Protein AF-A0A3P7J1H9-F1 (afdb_monomer_lite)

Radius of gyration: 46.72 Å; chains: 1; bounding box: 94×63×100 Å

Organism: Strongylus vulgaris (NCBI:txid40348)

Sequence (202 aa):
MSAADNRQIKLEKAIRDDALSKPVPETSKGFALMAKMGFKPGMSLGKKKDVEDLGSGIKEPIKMEVKVSRSGLGHDSEQEYRAKQRLKQEMESMKRRAEQAVELIDDYRKRKRGMSNTKDLIRDIIASRKVCVEMNIEHPKQSWFWKSYKKPTSTDVLEGHQRAGSPEDEDPRYFYANGNEAPEEERFDELSDEELLERYGI

Secondary structure (DSSP, 8-state):
--HHHHHHHHHHHHHHHHHHHSPPPTTSHHHHHHHHTT--TTPPSS--SSTT---SS-SSPPP-----S-SPTTHHHHHHHHHHHHHHHHHHHHHHHHHHHHHHHHHHHHHHHHHHHHHHHHHHHHHHHHHHHHTT-SS-SSGGGS-EEEPPPTTTT-TT-------------EEETTS-EE-----TTTS-HHHHHHHH--

Structure (mmCIF, N/CA/C/O backbone):
data_AF-A0A3P7J1H9-F1
#
_entry.id   AF-A0A3P7J1H9-F1
#
loop_
_atom_site.group_PDB
_atom_site.id
_atom_site.type_symbol
_atom_site.label_atom_id
_atom_site.label_alt_id
_atom_site.label_comp_id
_atom_site.label_asym_id
_atom_site.label_entity_id
_atom_site.label_seq_id
_atom_site.pdbx_PDB_ins_code
_atom_site.Cartn_x
_atom_site.Cartn_y
_atom_site.Cartn_z
_atom_site.occupancy
_atom_site.B_iso_or_equiv
_atom_site.auth_seq_id
_atom_site.auth_comp_id
_atom_site.auth_asym_id
_atom_site.auth_atom_id
_atom_site.pdbx_PDB_model_num
ATOM 1 N N . MET A 1 1 ? -22.896 -23.985 23.723 1.00 52.81 1 MET A N 1
ATOM 2 C CA . MET A 1 1 ? -24.100 -23.123 23.726 1.00 52.81 1 MET A CA 1
ATOM 3 C C . MET A 1 1 ? -24.834 -23.355 22.425 1.00 52.81 1 MET A C 1
ATOM 5 O O . MET A 1 1 ? -24.198 -23.286 21.378 1.00 52.81 1 MET A O 1
ATOM 9 N N . SER A 1 2 ? -26.111 -23.727 22.498 1.00 62.12 2 SER A N 1
ATOM 10 C CA . SER A 1 2 ? -26.927 -24.047 21.325 1.00 62.12 2 SER A CA 1
ATOM 11 C C . SER A 1 2 ? -27.157 -22.788 20.480 1.00 62.12 2 SER A C 1
ATOM 13 O O . SER A 1 2 ? -27.226 -21.677 21.007 1.00 62.12 2 SER A O 1
ATOM 15 N N . ALA A 1 3 ? -27.292 -22.931 19.158 1.00 68.25 3 ALA A N 1
ATOM 16 C CA . ALA A 1 3 ? -27.616 -21.809 18.270 1.00 68.25 3 ALA A CA 1
ATOM 17 C C . ALA A 1 3 ? -28.954 -21.130 18.638 1.00 68.25 3 ALA A C 1
ATOM 19 O O . ALA A 1 3 ? -29.142 -19.950 18.339 1.00 68.25 3 ALA A O 1
ATOM 20 N N . ALA A 1 4 ? -29.859 -21.853 19.309 1.00 71.19 4 ALA A N 1
ATOM 21 C CA . ALA A 1 4 ? -31.118 -21.326 19.831 1.00 71.19 4 ALA A CA 1
ATOM 22 C C . ALA A 1 4 ? -30.908 -20.362 21.017 1.00 71.19 4 ALA A C 1
ATOM 24 O O . ALA A 1 4 ? -31.474 -19.269 21.010 1.00 71.19 4 ALA A O 1
ATOM 25 N N . ASP A 1 5 ? -30.025 -20.705 21.961 1.00 74.38 5 ASP A N 1
ATOM 26 C CA . ASP A 1 5 ? -29.723 -19.879 23.143 1.00 74.38 5 ASP A CA 1
ATOM 27 C C . ASP A 1 5 ? -29.153 -18.514 22.726 1.00 74.38 5 ASP A C 1
ATOM 29 O O . ASP A 1 5 ? -29.568 -17.464 23.210 1.00 74.38 5 ASP A O 1
ATOM 33 N N . ASN A 1 6 ? -28.257 -18.508 21.731 1.00 79.25 6 ASN A N 1
ATOM 34 C CA . ASN A 1 6 ? -27.670 -17.278 21.190 1.00 79.25 6 ASN A CA 1
ATOM 35 C C . ASN A 1 6 ? -28.693 -16.374 20.482 1.00 79.25 6 ASN A C 1
ATOM 37 O O . ASN A 1 6 ? -28.502 -15.159 20.431 1.00 79.25 6 ASN A O 1
ATOM 41 N N . ARG A 1 7 ? -29.767 -16.936 19.913 1.00 82.56 7 ARG A N 1
ATOM 42 C CA . ARG A 1 7 ? -30.847 -16.142 19.303 1.00 82.56 7 ARG A CA 1
ATOM 43 C C . ARG A 1 7 ? -31.704 -15.476 20.372 1.00 82.56 7 ARG A C 1
ATOM 45 O O . ARG A 1 7 ? -31.983 -14.289 20.247 1.00 82.56 7 ARG A O 1
ATOM 52 N N . GLN A 1 8 ? -32.063 -16.205 21.429 1.00 84.38 8 GLN A N 1
ATOM 53 C CA . GLN A 1 8 ? -32.836 -15.653 22.545 1.00 84.38 8 GLN A CA 1
ATOM 54 C C . GLN A 1 8 ? -32.083 -14.518 23.247 1.00 84.38 8 GLN A C 1
ATOM 56 O O . GLN A 1 8 ? -32.646 -13.445 23.431 1.00 84.38 8 GLN A O 1
ATOM 61 N N . ILE A 1 9 ? -30.785 -14.698 23.510 1.00 84.88 9 ILE A N 1
ATOM 62 C CA . ILE A 1 9 ? -29.916 -13.663 24.095 1.00 84.88 9 ILE A CA 1
ATOM 63 C C . ILE A 1 9 ? -29.905 -12.382 23.246 1.00 84.88 9 ILE A C 1
ATOM 65 O O . ILE A 1 9 ? -29.983 -11.272 23.773 1.00 84.88 9 ILE A O 1
ATOM 69 N N . LYS A 1 10 ? -29.810 -12.518 21.916 1.00 85.88 10 LYS A N 1
ATOM 70 C CA . LYS A 1 10 ? -29.826 -11.366 21.000 1.00 85.88 10 LYS A CA 1
ATOM 71 C C . LYS A 1 10 ? -31.170 -10.640 21.016 1.00 85.88 10 LYS A C 1
ATOM 73 O O . LYS A 1 10 ? -31.183 -9.413 21.024 1.00 85.88 10 LYS A O 1
ATOM 78 N N . LEU A 1 11 ? -32.274 -11.387 21.032 1.00 89.38 11 LEU A N 1
ATOM 79 C CA . LEU A 1 11 ? -33.622 -10.822 21.099 1.00 89.38 11 LEU A CA 1
ATOM 80 C C . LEU A 1 11 ? -33.857 -10.094 22.425 1.00 89.38 11 LEU A C 1
ATOM 82 O O . LEU A 1 11 ? -34.317 -8.959 22.422 1.00 89.38 11 LEU A O 1
ATOM 86 N N . GLU A 1 12 ? -33.478 -10.702 23.548 1.00 87.69 12 GLU A N 1
ATOM 87 C CA . GLU A 1 12 ? -33.592 -10.088 24.871 1.00 87.69 12 GLU A CA 1
ATOM 88 C C . GLU A 1 12 ? -32.764 -8.800 24.970 1.00 87.69 12 GLU A C 1
ATOM 90 O O . GLU A 1 12 ? -33.245 -7.789 25.483 1.00 87.69 12 GLU A O 1
ATOM 95 N N . LYS A 1 13 ? -31.533 -8.805 24.437 1.00 87.44 13 LYS A N 1
ATOM 96 C CA . LYS A 1 13 ? -30.696 -7.603 24.371 1.00 87.44 13 LYS A CA 1
ATOM 97 C C . LYS A 1 13 ? -31.370 -6.494 23.561 1.00 87.44 13 LYS A C 1
ATOM 99 O O . LYS A 1 13 ? -31.462 -5.378 24.053 1.00 87.44 13 LYS A O 1
ATOM 104 N N . ALA A 1 14 ? -31.893 -6.808 22.377 1.00 88.88 14 ALA A N 1
ATOM 105 C CA . ALA A 1 14 ? -32.577 -5.828 21.535 1.00 88.88 14 ALA A CA 1
ATOM 106 C C . ALA A 1 14 ? -33.832 -5.243 22.208 1.00 88.88 14 ALA A C 1
ATOM 108 O O . ALA A 1 14 ? -34.041 -4.035 22.160 1.00 88.88 14 ALA A O 1
ATOM 109 N N . ILE A 1 15 ? -34.636 -6.079 22.878 1.00 90.31 15 ILE A N 1
ATOM 110 C CA . ILE A 1 15 ? -35.822 -5.632 23.629 1.00 90.31 15 ILE A CA 1
ATOM 111 C C . ILE A 1 15 ? -35.415 -4.715 24.788 1.00 90.31 15 ILE A C 1
ATOM 113 O O . ILE A 1 15 ? -36.042 -3.679 25.003 1.00 90.31 15 ILE A O 1
ATOM 117 N N . ARG A 1 16 ? -34.357 -5.075 25.526 1.00 86.00 16 ARG A N 1
ATOM 118 C CA . ARG A 1 16 ? -33.820 -4.248 26.613 1.00 86.00 16 ARG A CA 1
ATOM 119 C C . ARG A 1 16 ? -33.340 -2.896 26.091 1.00 86.00 16 ARG A C 1
ATOM 121 O O . ARG A 1 16 ? -33.695 -1.879 26.677 1.00 86.00 16 ARG A O 1
ATOM 128 N N . ASP A 1 17 ? -32.556 -2.888 25.018 1.00 86.38 17 ASP A N 1
ATOM 129 C CA . ASP A 1 17 ? -31.974 -1.668 24.455 1.00 86.38 17 ASP A CA 1
ATOM 130 C C . ASP A 1 17 ? -33.071 -0.733 23.905 1.00 86.38 17 ASP A C 1
ATOM 132 O O . ASP A 1 17 ? -33.041 0.470 24.165 1.00 86.38 17 ASP A O 1
ATOM 136 N N . ASP A 1 18 ? -34.093 -1.280 23.234 1.00 88.62 18 ASP A N 1
ATOM 137 C CA . ASP A 1 18 ? -35.263 -0.517 22.773 1.00 88.62 18 ASP A CA 1
ATOM 138 C C . ASP A 1 18 ? -36.054 0.079 23.949 1.00 88.62 18 ASP A C 1
ATOM 140 O O . ASP A 1 18 ? -36.371 1.271 23.947 1.00 88.62 18 ASP A O 1
ATOM 144 N N . ALA A 1 19 ? -36.314 -0.709 24.996 1.00 85.31 19 ALA A N 1
ATOM 145 C CA . ALA A 1 19 ? -37.018 -0.236 26.185 1.00 85.31 19 ALA A CA 1
ATOM 146 C C . ALA A 1 19 ? -36.231 0.836 26.959 1.00 85.31 19 ALA A C 1
ATOM 148 O O . ALA A 1 19 ? -36.830 1.789 27.451 1.00 85.31 19 ALA A O 1
ATOM 149 N N . LEU A 1 20 ? -34.903 0.708 27.051 1.00 82.62 20 LEU A N 1
ATOM 150 C CA . LEU A 1 20 ? -34.044 1.662 27.759 1.00 82.62 20 LEU A CA 1
ATOM 151 C C . LEU A 1 20 ? -33.869 2.981 26.989 1.00 82.62 20 LEU A C 1
ATOM 153 O O . LEU A 1 20 ? -33.618 4.017 27.598 1.00 82.62 20 LEU A O 1
ATOM 157 N N . SER A 1 21 ? -34.008 2.950 25.660 1.00 84.12 21 SER A N 1
ATOM 158 C CA . SER A 1 21 ? -33.925 4.143 24.808 1.00 84.12 21 SER A CA 1
ATOM 159 C C . SER A 1 21 ? -35.149 5.059 24.915 1.00 84.12 21 SER A C 1
ATOM 161 O O . SER A 1 21 ? -35.056 6.257 24.644 1.00 84.12 21 SER A O 1
ATOM 163 N N . LYS A 1 22 ? -36.303 4.509 25.310 1.00 86.31 22 LYS A N 1
ATOM 164 C CA . LYS A 1 22 ? -37.570 5.240 25.376 1.00 86.31 22 LYS A CA 1
ATOM 165 C C . LYS A 1 22 ? -37.728 5.895 26.753 1.00 86.31 22 LYS A C 1
ATOM 167 O O . LYS A 1 22 ? -37.583 5.215 27.769 1.00 86.31 22 LYS A O 1
ATOM 172 N N . PRO A 1 23 ? -38.062 7.197 26.823 1.00 82.44 23 PRO A N 1
ATOM 173 C CA . PRO A 1 23 ? -38.350 7.840 28.098 1.00 82.44 23 PRO A CA 1
ATOM 174 C C . PRO A 1 23 ? -39.598 7.222 28.745 1.00 82.44 23 PRO A C 1
ATOM 176 O O . PRO A 1 23 ? -40.511 6.755 28.060 1.00 82.44 23 PRO A O 1
ATOM 179 N N . VAL A 1 24 ? -39.651 7.237 30.080 1.00 84.31 24 VAL A N 1
ATOM 180 C CA . VAL A 1 24 ? -40.815 6.743 30.830 1.00 84.31 24 VAL A CA 1
ATOM 181 C C . VAL A 1 24 ? -42.044 7.587 30.464 1.00 84.31 24 VAL A C 1
ATOM 183 O O . VAL A 1 24 ? -41.971 8.813 30.561 1.00 84.31 24 VAL A O 1
ATOM 186 N N . PRO A 1 25 ? -43.174 6.974 30.069 1.00 86.81 25 PRO A N 1
ATOM 187 C CA . PRO A 1 25 ? -44.357 7.723 29.667 1.00 86.81 25 PRO A CA 1
ATOM 188 C C . PRO A 1 25 ? -44.993 8.445 30.860 1.00 86.81 25 PRO A C 1
ATOM 190 O O . PRO A 1 25 ? -44.991 7.933 31.982 1.00 86.81 25 PRO A O 1
ATOM 193 N N . GLU A 1 26 ? -45.620 9.596 30.609 1.00 84.38 26 GLU A N 1
ATOM 194 C CA . GLU A 1 26 ? -46.287 10.393 31.652 1.00 84.38 26 GLU A CA 1
ATOM 195 C C . GLU A 1 26 ? -47.478 9.667 32.300 1.00 84.38 26 GLU A C 1
ATOM 197 O O . GLU A 1 26 ? -47.849 9.942 33.440 1.00 84.38 26 GLU A O 1
ATOM 202 N N . THR A 1 27 ? -48.037 8.679 31.596 1.00 89.06 27 THR A N 1
ATOM 203 C CA . THR A 1 27 ? -49.096 7.782 32.083 1.00 89.06 27 THR A CA 1
ATOM 204 C C . THR A 1 27 ? -48.610 6.791 33.143 1.00 89.06 27 THR A C 1
ATOM 206 O O . THR A 1 27 ? -49.420 6.153 33.819 1.00 89.06 27 THR A O 1
ATOM 209 N N . SER A 1 28 ? -47.292 6.643 33.315 1.00 90.69 28 SER A N 1
ATOM 210 C CA . SER A 1 28 ? -46.717 5.786 34.345 1.00 90.69 28 SER A CA 1
ATOM 211 C C . SER A 1 28 ? -47.011 6.343 35.737 1.00 90.69 28 SER A C 1
ATOM 213 O O . SER A 1 28 ? -46.734 7.505 36.041 1.00 90.69 28 SER A O 1
ATOM 215 N N . LYS A 1 29 ? -47.489 5.478 36.640 1.00 93.06 29 LYS A N 1
ATOM 216 C CA . LYS A 1 29 ? -47.741 5.829 38.050 1.00 93.06 29 LYS A CA 1
ATOM 217 C C . LYS A 1 29 ? -46.506 6.439 38.726 1.00 93.06 29 LYS A C 1
ATOM 219 O O . LYS A 1 29 ? -46.644 7.339 39.551 1.00 93.06 29 LYS A O 1
ATOM 224 N N . GLY A 1 30 ? -45.310 5.967 38.361 1.00 90.62 30 GLY A N 1
ATOM 225 C CA . GLY A 1 30 ? -44.046 6.483 38.890 1.00 90.62 30 GLY A CA 1
ATOM 226 C C . GLY A 1 30 ? -43.782 7.926 38.465 1.00 90.62 30 GLY A C 1
ATOM 227 O O . GLY A 1 30 ? -43.434 8.754 39.303 1.00 90.62 30 GLY A O 1
ATOM 228 N N . PHE A 1 31 ? -44.024 8.254 37.193 1.00 91.12 31 PHE A N 1
ATOM 229 C CA . PHE A 1 31 ? -43.893 9.624 36.700 1.00 91.12 31 PHE A CA 1
ATOM 230 C C . PHE A 1 31 ? -44.909 10.558 37.366 1.00 91.12 31 PHE A C 1
ATOM 232 O O . PHE A 1 31 ? -44.533 11.621 37.851 1.00 91.12 31 PHE A O 1
ATOM 239 N N . ALA A 1 32 ? -46.169 10.128 37.490 1.00 92.56 32 ALA A N 1
ATOM 240 C CA . ALA A 1 32 ? -47.208 10.904 38.166 1.00 92.56 32 ALA A CA 1
ATOM 241 C C . ALA A 1 32 ? -46.868 11.204 39.640 1.00 92.56 32 ALA A C 1
ATOM 243 O O . ALA A 1 32 ? -47.135 12.301 40.131 1.00 92.56 32 ALA A O 1
ATOM 244 N N . LEU A 1 33 ? -46.257 10.250 40.352 1.00 93.69 33 LEU A N 1
ATOM 245 C CA . LEU A 1 33 ? -45.792 10.466 41.723 1.00 93.69 33 LEU A CA 1
ATOM 246 C C . LEU A 1 33 ? -44.622 11.459 41.777 1.00 93.69 33 LEU A C 1
ATOM 248 O O . LEU A 1 33 ? -44.644 12.371 42.599 1.00 93.69 33 LEU A O 1
ATOM 252 N N . MET A 1 34 ? -43.635 11.322 40.886 1.00 90.31 34 MET A N 1
ATOM 253 C CA . MET A 1 34 ? -42.515 12.267 40.794 1.00 90.31 34 MET A CA 1
ATOM 254 C C . MET A 1 34 ? -43.005 13.685 40.477 1.00 90.31 34 MET A C 1
ATOM 256 O O . MET A 1 34 ? -42.575 14.639 41.124 1.00 90.31 34 MET A O 1
ATOM 260 N N . ALA A 1 35 ? -43.948 13.827 39.543 1.00 91.12 35 ALA A N 1
ATOM 261 C CA . ALA A 1 35 ? -44.545 15.111 39.188 1.00 91.12 35 ALA A CA 1
ATOM 262 C C . ALA A 1 35 ? -45.245 15.776 40.385 1.00 91.12 35 ALA A C 1
ATOM 264 O O . ALA A 1 35 ? -45.070 16.972 40.614 1.00 91.12 35 ALA A O 1
ATOM 265 N N . LYS A 1 36 ? -45.959 14.999 41.215 1.00 94.06 36 LYS A N 1
ATOM 266 C CA . LYS A 1 36 ? -46.556 15.494 42.472 1.00 94.06 36 LYS A CA 1
ATOM 267 C C . LYS A 1 36 ? -45.520 15.975 43.489 1.00 94.06 36 LYS A C 1
ATOM 269 O O . LYS A 1 36 ? -45.815 16.880 44.259 1.00 94.06 36 LYS A O 1
ATOM 274 N N . MET A 1 37 ? -44.317 15.406 43.471 1.00 90.56 37 MET A N 1
ATOM 275 C CA . MET A 1 37 ? -43.189 15.849 44.299 1.00 90.56 37 MET A CA 1
ATOM 276 C C . MET A 1 37 ? -42.427 17.042 43.691 1.00 90.56 37 MET A C 1
ATOM 278 O O . MET A 1 37 ? -41.403 17.455 44.229 1.00 90.56 37 MET A O 1
ATOM 282 N N . GLY A 1 38 ? -42.910 17.610 42.578 1.00 87.94 38 GLY A N 1
ATOM 283 C CA . GLY A 1 38 ? -42.325 18.784 41.926 1.00 87.94 38 GLY A CA 1
ATOM 284 C C . GLY A 1 38 ? -41.334 18.469 40.804 1.00 87.94 38 GLY A C 1
ATOM 285 O O . GLY A 1 38 ? -40.670 19.383 40.312 1.00 87.94 38 GLY A O 1
ATOM 286 N N . PHE A 1 39 ? -41.220 17.209 40.372 1.00 86.94 39 PHE A N 1
ATOM 287 C CA . PHE A 1 39 ? -40.392 16.840 39.225 1.00 86.94 39 PHE A CA 1
ATOM 288 C C . PHE A 1 39 ? -41.003 17.331 37.905 1.00 86.94 39 PHE A C 1
ATOM 290 O O . PHE A 1 39 ? -42.178 17.094 37.632 1.00 86.94 39 PHE A O 1
ATOM 297 N N . LYS A 1 40 ? -40.194 17.977 37.061 1.00 87.00 40 LYS A N 1
ATOM 298 C CA . LYS A 1 40 ? -40.565 18.377 35.695 1.00 87.00 40 LYS A CA 1
ATOM 299 C C . LYS A 1 40 ? -39.667 17.652 34.685 1.00 87.00 40 LYS A C 1
ATOM 301 O O . LYS A 1 40 ? -38.482 17.477 34.984 1.00 87.00 40 LYS A O 1
ATOM 306 N N . PRO A 1 41 ? -40.174 17.263 33.499 1.00 84.50 41 PRO A N 1
ATOM 307 C CA . PRO A 1 41 ? -39.343 16.684 32.444 1.00 84.50 41 PRO A CA 1
ATOM 308 C C . PRO A 1 41 ? -38.108 17.553 32.166 1.00 84.50 41 PRO A C 1
ATOM 310 O O . PRO A 1 41 ? -38.226 18.764 31.993 1.00 84.50 41 PRO A O 1
ATOM 313 N N . GLY A 1 42 ? -36.917 16.947 32.162 1.00 81.00 42 GLY A N 1
ATOM 314 C CA . GLY A 1 42 ? -35.641 17.645 31.940 1.00 81.00 42 GLY A CA 1
ATOM 315 C C . GLY A 1 42 ? -34.962 18.215 33.196 1.00 81.00 42 GLY A C 1
ATOM 316 O O . GLY A 1 42 ? -33.825 18.694 33.110 1.00 81.00 42 GLY A O 1
ATOM 317 N N . MET A 1 43 ? -35.610 18.132 34.363 1.00 83.00 43 MET A N 1
ATOM 318 C CA . MET A 1 43 ? -35.012 18.498 35.649 1.00 83.00 43 MET A CA 1
ATOM 319 C C . MET A 1 43 ? -34.143 17.355 36.192 1.00 83.00 43 MET A C 1
ATOM 321 O O . MET A 1 43 ? -34.525 16.191 36.117 1.00 83.00 43 MET A O 1
ATOM 325 N N . SER A 1 44 ? -32.979 17.666 36.765 1.00 84.88 44 SER A N 1
ATOM 326 C CA . SER A 1 44 ? -32.190 16.678 37.512 1.00 84.88 44 SER A CA 1
ATOM 327 C C . SER A 1 44 ? -32.719 16.525 38.939 1.00 84.88 44 SER A C 1
ATOM 329 O O . SER A 1 44 ? -33.185 17.495 39.539 1.00 84.88 44 SER A O 1
ATOM 331 N N . LEU A 1 45 ? -32.585 15.332 39.515 1.00 83.75 45 LEU A N 1
ATOM 332 C CA . LEU A 1 45 ? -32.900 15.083 40.924 1.00 83.75 45 LEU A CA 1
ATOM 333 C C . LEU A 1 45 ? -31.776 15.599 41.847 1.00 83.75 45 LEU A C 1
ATOM 335 O O . LEU A 1 45 ? -30.604 15.568 41.478 1.00 83.75 45 LEU A O 1
ATOM 339 N N . GLY A 1 46 ? -32.133 16.033 43.062 1.00 83.56 46 GLY A N 1
ATOM 340 C CA . GLY A 1 46 ? -31.193 16.488 44.099 1.00 83.56 46 GLY A CA 1
ATOM 341 C C . GLY A 1 46 ? -31.324 17.971 44.474 1.00 83.56 46 GLY A C 1
ATOM 342 O O . GLY A 1 46 ? -32.007 18.745 43.806 1.00 83.56 46 GLY A O 1
ATOM 343 N N . LYS A 1 47 ? -30.681 18.373 45.581 1.00 80.69 47 LYS A N 1
ATOM 344 C CA . LYS A 1 47 ? -30.671 19.768 46.055 1.00 80.69 47 LYS A CA 1
ATOM 345 C C . LYS A 1 47 ? -29.794 20.626 45.135 1.00 80.69 47 LYS A C 1
ATOM 347 O O . LYS A 1 47 ? -28.631 20.292 44.920 1.00 80.69 47 LYS A O 1
ATOM 352 N N . LYS A 1 48 ? -30.332 21.745 44.647 1.00 76.19 48 LYS A N 1
ATOM 353 C CA . LYS A 1 48 ? -29.558 22.781 43.944 1.00 76.19 48 LYS A CA 1
ATOM 354 C C . LYS A 1 48 ? -28.660 23.503 44.950 1.00 76.19 48 LYS A C 1
ATOM 356 O O . LYS A 1 48 ? -29.146 23.866 46.024 1.00 76.19 48 LYS A O 1
ATOM 361 N N . LYS A 1 49 ? -27.366 23.642 44.653 1.00 70.62 49 LYS A N 1
ATOM 362 C CA . LYS A 1 49 ? -26.430 24.343 45.544 1.00 70.62 49 LYS A CA 1
ATOM 363 C C . LYS A 1 49 ? -26.531 25.858 45.348 1.00 70.62 49 LYS A C 1
ATOM 365 O O . LYS A 1 49 ? -26.649 26.551 46.352 1.00 70.62 49 LYS A O 1
ATOM 370 N N . ASP A 1 50 ? -26.655 26.311 44.098 1.00 72.06 50 ASP A N 1
ATOM 371 C CA . ASP A 1 50 ? -26.786 27.728 43.729 1.00 72.06 50 ASP A CA 1
ATOM 372 C C . ASP A 1 50 ? -28.067 28.030 42.912 1.00 72.06 50 ASP A C 1
ATOM 374 O O . ASP A 1 50 ? -28.753 27.122 42.433 1.00 72.06 50 ASP A O 1
ATOM 378 N N . VAL A 1 51 ? -28.423 29.317 42.767 1.00 64.88 51 VAL A N 1
ATOM 379 C CA . VAL A 1 51 ? -29.651 29.781 42.070 1.00 64.88 51 VAL A CA 1
ATOM 380 C C . VAL A 1 51 ? -29.587 29.537 40.555 1.00 64.88 51 VAL A C 1
ATOM 382 O O . VAL A 1 51 ? -30.598 29.190 39.947 1.00 64.88 51 VAL A O 1
ATOM 385 N N . GLU A 1 52 ? -28.389 29.627 39.975 1.00 66.00 52 GLU A N 1
ATOM 386 C CA . GLU A 1 52 ? -28.098 29.333 38.561 1.00 66.00 52 GLU A CA 1
ATOM 387 C C . GLU A 1 52 ? -27.783 27.844 38.314 1.00 66.00 52 GLU A C 1
ATOM 389 O O . GLU A 1 52 ? -27.555 27.411 37.184 1.00 66.00 52 GLU A O 1
ATOM 394 N N . ASP A 1 53 ? -27.775 27.026 39.370 1.00 63.97 53 ASP A N 1
ATOM 395 C CA . ASP A 1 53 ? -27.372 25.629 39.292 1.00 63.97 53 ASP A CA 1
ATOM 396 C C . ASP A 1 53 ? -28.550 24.774 38.795 1.00 63.97 53 ASP A C 1
ATOM 398 O O . ASP A 1 53 ? -29.570 24.578 39.471 1.00 63.97 53 ASP A O 1
ATOM 402 N N . LEU A 1 54 ? -28.414 24.210 37.593 1.00 60.72 54 LEU A N 1
ATOM 403 C CA . LEU A 1 54 ? -29.418 23.334 36.965 1.00 60.72 54 LEU A CA 1
ATOM 404 C C . LEU A 1 54 ? -29.599 21.982 37.689 1.00 60.72 54 LEU A C 1
ATOM 406 O O . LEU A 1 54 ? -30.424 21.173 37.262 1.00 60.72 54 LEU A O 1
ATOM 410 N N . GLY A 1 55 ? -28.884 21.787 38.803 1.00 63.00 55 GLY A N 1
ATOM 411 C CA . GLY A 1 55 ? -28.814 20.583 39.617 1.00 63.00 55 GLY A CA 1
ATOM 412 C C . GLY A 1 55 ? -27.731 19.627 39.109 1.00 63.00 55 GLY A C 1
ATOM 413 O O . GLY A 1 55 ? -27.614 19.355 37.919 1.00 63.00 55 GLY A O 1
ATOM 414 N N . SER A 1 56 ? -26.909 19.119 40.029 1.00 70.81 56 SER A N 1
ATOM 415 C CA . SER A 1 56 ? -25.745 18.276 39.717 1.00 70.81 56 SER A CA 1
ATOM 416 C C . SER A 1 56 ? -26.088 16.794 39.506 1.00 70.81 56 SER A C 1
ATOM 418 O O . SER A 1 56 ? -25.198 15.945 39.520 1.00 70.81 56 SER A O 1
ATOM 420 N N . GLY A 1 57 ? -27.374 16.448 39.414 1.00 78.62 57 GLY A N 1
ATOM 421 C CA . GLY A 1 57 ? -27.825 15.067 39.265 1.00 78.62 57 GLY A CA 1
ATOM 422 C C . GLY A 1 57 ? -27.725 14.594 37.817 1.00 78.62 57 GLY A C 1
ATOM 423 O O . GLY A 1 57 ? -28.028 15.343 36.888 1.00 78.62 57 GLY A O 1
ATOM 424 N N . ILE A 1 58 ? -27.347 13.330 37.619 1.00 84.12 58 ILE A N 1
ATOM 425 C CA . ILE A 1 58 ? -27.402 12.692 36.299 1.00 84.12 58 ILE A CA 1
ATOM 426 C C . ILE A 1 58 ? -28.842 12.714 35.764 1.00 84.12 58 ILE A C 1
ATOM 428 O O . ILE A 1 58 ? -29.788 12.366 36.471 1.00 84.12 58 ILE A O 1
ATOM 432 N N . LYS A 1 59 ? -29.012 13.172 34.521 1.00 81.94 59 LYS A N 1
ATOM 433 C CA . LYS A 1 59 ? -30.318 13.235 33.838 1.00 81.94 59 LYS A CA 1
ATOM 434 C C . LYS A 1 59 ? -30.621 11.961 33.055 1.00 81.94 59 LYS A C 1
ATOM 436 O O . LYS A 1 59 ? -31.782 11.620 32.856 1.00 81.94 59 LYS A O 1
ATOM 441 N N . GLU A 1 60 ? -29.570 11.269 32.635 1.00 82.50 60 GLU A N 1
ATOM 442 C CA . GLU A 1 60 ? -29.644 10.016 31.899 1.00 82.50 60 GLU A CA 1
ATOM 443 C C . GLU A 1 60 ? -29.204 8.854 32.797 1.00 82.50 60 GLU A C 1
ATOM 445 O O . GLU A 1 60 ? -28.296 9.020 33.622 1.00 82.50 60 GLU A O 1
ATOM 450 N N . PRO A 1 61 ? -29.832 7.675 32.661 1.00 84.38 61 PRO A N 1
ATOM 451 C CA . PRO A 1 61 ? -29.418 6.490 33.396 1.00 84.38 61 PRO A CA 1
ATOM 452 C C . PRO A 1 61 ? -28.005 6.050 32.985 1.00 84.38 61 PRO A C 1
ATOM 454 O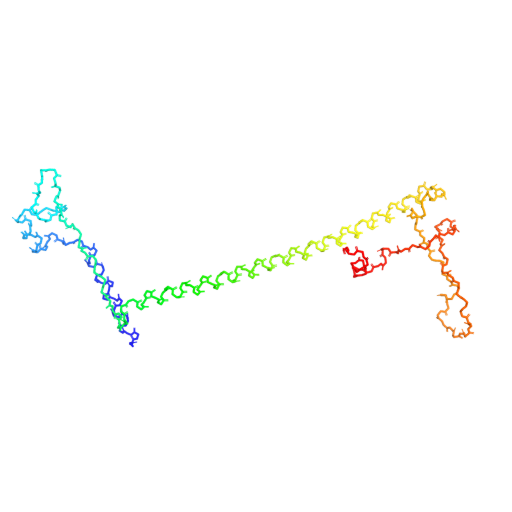 O . PRO A 1 61 ? -27.615 6.144 31.820 1.00 84.38 61 PRO A O 1
ATOM 457 N N . ILE A 1 62 ? -27.241 5.521 33.944 1.00 87.12 62 ILE A N 1
ATOM 458 C CA . ILE A 1 62 ? -25.906 4.973 33.680 1.00 87.12 62 ILE A CA 1
ATOM 459 C C . ILE A 1 62 ? -26.045 3.727 32.805 1.00 87.12 62 ILE A C 1
ATOM 461 O O . ILE A 1 62 ? -26.773 2.790 33.142 1.00 87.12 62 ILE A O 1
ATOM 465 N N . LYS A 1 63 ? -25.314 3.708 31.687 1.00 84.25 63 LYS A N 1
ATOM 466 C CA . LYS A 1 63 ? -25.264 2.552 30.791 1.00 84.25 63 LYS A CA 1
ATOM 467 C C . LYS A 1 63 ? -24.577 1.388 31.500 1.00 84.25 63 LYS A C 1
ATOM 469 O O . LYS A 1 63 ? -23.457 1.522 31.984 1.00 84.25 63 LYS A O 1
ATOM 474 N N . MET A 1 64 ? -25.259 0.250 31.543 1.00 81.44 64 MET A N 1
ATOM 475 C CA . MET A 1 64 ? -24.772 -0.982 32.156 1.00 81.44 64 MET A CA 1
ATOM 476 C C . MET A 1 64 ? -24.501 -2.009 31.058 1.00 81.44 64 MET A C 1
ATOM 478 O O . MET A 1 64 ? -25.424 -2.441 30.368 1.00 81.44 64 MET A O 1
ATOM 482 N N . GLU A 1 65 ? -23.246 -2.424 30.905 1.00 82.06 65 GLU A N 1
ATOM 483 C CA . GLU A 1 65 ? -22.885 -3.511 29.996 1.00 82.06 65 GLU A CA 1
ATOM 484 C C . GLU A 1 65 ? -22.990 -4.851 30.723 1.00 82.06 65 GLU A C 1
ATOM 486 O O . GLU A 1 65 ? -22.150 -5.216 31.546 1.00 82.06 65 GLU A O 1
ATOM 491 N N . VAL A 1 66 ? -24.051 -5.602 30.428 1.00 82.94 66 VAL A N 1
ATOM 492 C CA . VAL A 1 66 ? -24.226 -6.945 30.985 1.00 82.94 66 VAL A CA 1
ATOM 493 C C . VAL A 1 66 ? -23.407 -7.930 30.157 1.00 82.94 66 VAL A C 1
ATOM 495 O O . VAL A 1 66 ? -23.735 -8.223 29.004 1.00 82.94 66 VAL A O 1
ATOM 498 N N . LYS A 1 67 ? -22.334 -8.460 30.749 1.00 81.94 67 LYS A N 1
ATOM 499 C CA . LYS A 1 67 ? -21.529 -9.511 30.128 1.00 81.94 67 LYS A CA 1
ATOM 500 C C . LYS A 1 67 ? -22.319 -10.820 30.096 1.00 81.94 67 LYS A C 1
ATOM 502 O O . LYS A 1 67 ? -22.598 -11.409 31.134 1.00 81.94 67 LYS A O 1
ATOM 507 N N . VAL A 1 68 ? -22.650 -11.286 28.893 1.00 82.12 68 VAL A N 1
ATOM 508 C CA . VAL A 1 68 ? -23.368 -12.560 28.692 1.00 82.12 68 VAL A CA 1
ATOM 509 C C . VAL A 1 68 ? -22.408 -13.746 28.523 1.00 82.12 68 VAL A C 1
ATOM 511 O O . VAL A 1 68 ? -22.780 -14.901 28.726 1.00 82.12 68 VAL A O 1
ATOM 514 N N . SER A 1 69 ? -21.152 -13.486 28.155 1.00 79.69 69 SER A N 1
ATOM 515 C CA . SER A 1 69 ? -20.148 -14.528 27.963 1.00 79.69 69 SER A CA 1
ATOM 516 C C . SER A 1 69 ? -19.623 -15.057 29.302 1.00 79.69 69 SER A C 1
ATOM 518 O O . SER A 1 69 ? -19.396 -14.313 30.253 1.00 79.69 69 SER A O 1
ATOM 520 N N . ARG A 1 70 ? -19.366 -16.370 29.355 1.00 84.06 70 ARG A N 1
ATOM 521 C CA . ARG A 1 70 ? -18.738 -17.047 30.507 1.00 84.06 70 ARG A CA 1
ATOM 522 C C . ARG A 1 70 ? -17.204 -16.932 30.502 1.00 84.06 70 ARG A C 1
ATOM 524 O O . ARG A 1 70 ? -16.543 -17.644 31.250 1.00 84.06 70 ARG A O 1
ATOM 531 N N . SER A 1 71 ? -16.634 -16.104 29.622 1.00 85.12 71 SER A N 1
ATOM 532 C CA . SER A 1 71 ? -15.186 -15.897 29.521 1.00 85.12 71 SER A CA 1
ATOM 533 C C . SER A 1 71 ? -14.665 -15.074 30.706 1.00 85.12 71 SER A C 1
ATOM 535 O O . SER A 1 71 ? -15.425 -14.374 31.381 1.00 85.12 71 SER A O 1
ATOM 537 N N . GLY A 1 72 ? -13.353 -15.109 30.947 1.00 86.56 72 GLY A N 1
ATOM 538 C CA . GLY A 1 72 ? -12.707 -14.219 31.917 1.00 86.56 72 GLY A CA 1
ATOM 539 C C . GLY A 1 72 ? -12.850 -12.742 31.527 1.00 86.56 72 GLY A C 1
ATOM 540 O O . GLY A 1 72 ? -12.996 -12.407 30.347 1.00 86.56 72 GLY A O 1
ATOM 541 N N . LEU A 1 73 ? -12.865 -11.840 32.511 1.00 81.06 73 LEU A N 1
ATOM 542 C CA . LEU A 1 73 ? -12.835 -10.395 32.252 1.00 81.06 73 LEU A CA 1
ATOM 543 C C . LEU A 1 73 ? -11.551 -10.049 31.470 1.00 81.06 73 LEU A C 1
ATOM 545 O O . LEU A 1 73 ? -10.485 -10.555 31.799 1.00 81.06 73 LEU A O 1
ATOM 549 N N . GLY A 1 74 ? -11.656 -9.245 30.408 1.00 83.31 74 GLY A N 1
ATOM 550 C CA . GLY A 1 74 ? -10.514 -8.865 29.558 1.00 83.31 74 GLY A CA 1
ATOM 551 C C . GLY A 1 74 ? -10.149 -9.842 28.426 1.00 83.31 74 GLY A C 1
ATOM 552 O O . GLY A 1 74 ? -9.419 -9.462 27.511 1.00 83.31 74 GLY A O 1
ATOM 553 N N . HIS A 1 75 ? -10.697 -11.062 28.415 1.00 87.00 75 HIS A N 1
ATOM 554 C CA . HIS A 1 75 ? -10.401 -12.042 27.361 1.00 87.00 75 HIS A CA 1
ATOM 555 C C . HIS A 1 75 ? -10.932 -11.603 25.987 1.00 87.00 75 HIS A C 1
ATOM 557 O O . HIS A 1 75 ? -10.237 -11.718 24.979 1.00 87.00 75 HIS A O 1
ATOM 563 N N . ASP A 1 76 ? -12.151 -11.059 25.945 1.00 85.62 76 ASP A N 1
ATOM 564 C CA . ASP A 1 76 ? -12.793 -10.657 24.689 1.00 85.62 76 ASP A CA 1
ATOM 565 C C . ASP A 1 76 ? -12.035 -9.463 24.061 1.00 85.62 76 ASP A C 1
ATOM 567 O O . ASP A 1 76 ? -11.737 -9.473 22.86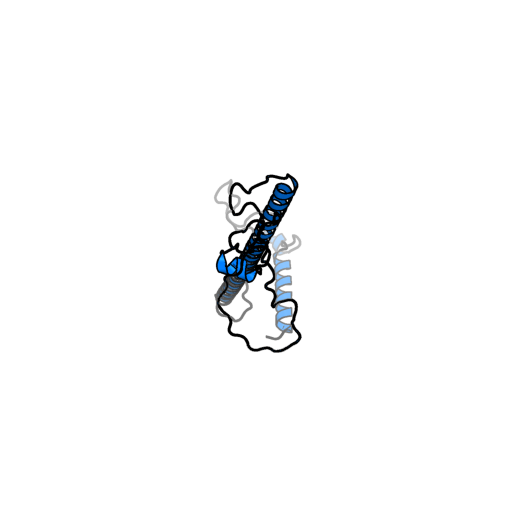8 1.00 85.62 76 ASP A O 1
ATOM 571 N N . SER A 1 77 ? -11.588 -8.496 24.877 1.00 85.69 77 SER A N 1
ATOM 572 C CA . SER A 1 77 ? -10.762 -7.367 24.419 1.00 85.69 77 SER A CA 1
ATOM 573 C C . SER A 1 77 ? -9.387 -7.795 23.911 1.00 85.69 77 SER A C 1
ATOM 575 O O . SER A 1 77 ? -8.908 -7.270 22.905 1.00 85.69 77 SER A O 1
ATOM 577 N N . GLU A 1 78 ? -8.742 -8.757 24.575 1.00 88.50 78 GLU A N 1
ATOM 578 C CA . GLU A 1 78 ? -7.448 -9.269 24.128 1.00 88.50 78 GLU A CA 1
ATOM 579 C C . GLU A 1 78 ? -7.587 -10.053 22.818 1.00 88.50 78 GLU A C 1
ATOM 581 O O . GLU A 1 78 ? -6.770 -9.906 21.906 1.00 88.50 78 GLU A O 1
ATOM 586 N N . GLN A 1 79 ? -8.643 -10.855 22.688 1.00 88.25 79 GLN A N 1
ATOM 587 C CA . GLN A 1 79 ? -8.912 -11.617 21.477 1.00 88.25 79 GLN A CA 1
ATOM 588 C C . GLN A 1 79 ? -9.202 -10.697 20.286 1.00 88.25 79 GLN A C 1
ATOM 590 O O . GLN A 1 79 ? -8.638 -10.901 19.209 1.00 88.25 79 GLN A O 1
ATOM 595 N N . GLU A 1 80 ? -10.008 -9.652 20.481 1.00 90.00 80 GLU A N 1
ATOM 596 C CA . GLU A 1 80 ? -10.237 -8.627 19.462 1.00 90.00 80 GLU A CA 1
ATOM 597 C C . GLU A 1 80 ? -8.952 -7.892 19.083 1.00 90.00 80 GLU A C 1
ATOM 599 O O . GLU A 1 80 ? -8.700 -7.656 17.900 1.00 90.00 80 GLU A O 1
ATOM 604 N N . TYR A 1 81 ? -8.122 -7.537 20.066 1.00 91.81 81 TYR A N 1
ATOM 605 C CA . TYR A 1 81 ? -6.849 -6.874 19.812 1.00 91.81 81 TYR A CA 1
ATOM 606 C C . TYR A 1 81 ? -5.917 -7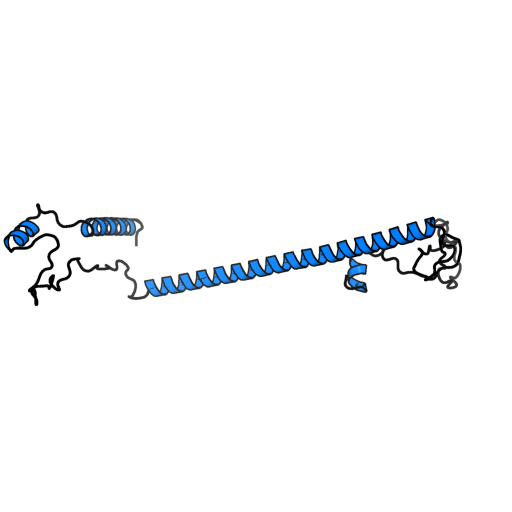.759 18.979 1.00 91.81 81 TYR A C 1
ATOM 608 O O . TYR A 1 81 ? -5.415 -7.323 17.941 1.00 91.81 81 TYR A O 1
ATOM 616 N N . ARG A 1 82 ? -5.756 -9.029 19.368 1.00 93.31 82 ARG A N 1
ATOM 617 C CA . ARG A 1 82 ? -4.959 -10.017 18.628 1.00 93.31 82 ARG A CA 1
ATOM 618 C C . ARG A 1 82 ? -5.503 -10.236 17.213 1.00 93.31 82 ARG A C 1
ATOM 620 O O . ARG A 1 82 ? -4.721 -10.292 16.268 1.00 93.31 82 ARG A O 1
ATOM 627 N N . ALA A 1 83 ? -6.823 -10.315 17.039 1.00 94.12 83 ALA A N 1
ATOM 628 C CA . ALA A 1 83 ? -7.448 -10.445 15.721 1.00 94.12 83 ALA A CA 1
ATOM 629 C C . ALA A 1 83 ? -7.181 -9.215 14.834 1.00 94.12 83 ALA A C 1
ATOM 631 O O . ALA A 1 83 ? -6.777 -9.361 13.681 1.00 94.12 83 ALA A O 1
ATOM 632 N N . LYS A 1 84 ? -7.321 -8.002 15.385 1.00 94.88 84 LYS A N 1
ATOM 633 C CA . LYS A 1 84 ? -7.002 -6.746 14.683 1.00 94.88 84 LYS A CA 1
ATOM 634 C C . LYS A 1 84 ? -5.524 -6.666 14.305 1.00 94.88 84 LYS A C 1
ATOM 636 O O . LYS A 1 84 ? -5.206 -6.209 13.212 1.00 94.88 84 LYS A O 1
ATOM 641 N N . GLN A 1 85 ? -4.620 -7.105 15.181 1.00 95.56 85 GLN A N 1
ATOM 642 C CA . GLN A 1 85 ? -3.188 -7.142 14.879 1.00 95.56 85 GLN A CA 1
ATOM 643 C C . GLN A 1 85 ? -2.863 -8.101 13.731 1.00 95.56 85 GLN A C 1
ATOM 645 O O . GLN A 1 85 ? -2.132 -7.712 12.824 1.00 95.56 85 GLN A O 1
ATOM 650 N N . ARG A 1 86 ? -3.443 -9.309 13.725 1.00 95.81 86 ARG A N 1
ATOM 651 C CA . ARG A 1 86 ? -3.268 -10.277 12.627 1.00 95.81 86 ARG A CA 1
ATOM 652 C C . ARG A 1 86 ? -3.736 -9.703 11.293 1.00 95.81 86 ARG A C 1
ATOM 654 O O . ARG A 1 86 ? -2.975 -9.706 10.334 1.00 95.81 86 ARG A O 1
ATOM 661 N N . LEU A 1 87 ? -4.931 -9.111 11.267 1.00 95.94 87 LEU A N 1
ATOM 662 C CA . LEU A 1 87 ? -5.474 -8.485 10.061 1.00 95.94 87 LEU A CA 1
ATOM 663 C C . LEU A 1 87 ? -4.566 -7.361 9.537 1.00 95.94 87 LEU A C 1
ATOM 665 O O . LEU A 1 87 ? -4.324 -7.264 8.337 1.00 95.94 87 LEU A O 1
ATOM 669 N N . LYS A 1 88 ? -4.036 -6.518 10.433 1.00 95.69 88 LYS A N 1
ATOM 670 C CA . LYS A 1 88 ? -3.100 -5.448 10.055 1.00 95.69 88 LYS A CA 1
ATOM 671 C C . LYS A 1 88 ? -1.820 -6.004 9.432 1.00 95.69 88 LYS A C 1
ATOM 673 O O . LYS A 1 88 ? -1.385 -5.487 8.409 1.00 95.69 88 LYS A O 1
ATOM 678 N N . GLN A 1 89 ? -1.244 -7.051 10.021 1.00 96.12 89 GLN A N 1
ATOM 679 C CA . GLN A 1 89 ? -0.034 -7.692 9.498 1.00 96.12 89 GLN A CA 1
ATOM 680 C C . GLN A 1 89 ? -0.273 -8.321 8.121 1.00 96.12 89 GLN A C 1
ATOM 682 O O . GLN A 1 89 ? 0.545 -8.157 7.218 1.00 96.12 89 GLN A O 1
ATOM 687 N N . GLU A 1 90 ? -1.405 -9.000 7.934 1.00 95.69 90 GLU A N 1
ATOM 688 C CA . GLU A 1 90 ? -1.780 -9.576 6.639 1.00 95.69 90 GLU A CA 1
ATOM 689 C C . GLU A 1 90 ? -1.971 -8.492 5.575 1.00 95.69 90 GLU A C 1
ATOM 691 O O . GLU A 1 90 ? -1.435 -8.607 4.472 1.00 95.69 90 GLU A O 1
ATOM 696 N N . MET A 1 91 ? -2.668 -7.406 5.916 1.00 95.62 91 MET A N 1
ATOM 697 C CA . MET A 1 91 ? -2.876 -6.275 5.013 1.00 95.62 91 MET A CA 1
ATOM 698 C C . MET A 1 91 ? -1.551 -5.609 4.623 1.00 95.62 91 MET A C 1
ATOM 700 O O . MET A 1 91 ? -1.336 -5.306 3.451 1.00 95.62 91 MET A O 1
ATOM 704 N N . GLU A 1 92 ? -0.644 -5.411 5.580 1.00 96.19 92 GLU A N 1
ATOM 705 C CA . GLU A 1 92 ? 0.679 -4.849 5.312 1.00 96.19 92 GLU A CA 1
ATOM 706 C C . GLU A 1 92 ? 1.518 -5.777 4.424 1.00 96.19 92 GLU A C 1
ATOM 708 O O . GLU A 1 92 ? 2.129 -5.323 3.457 1.00 96.19 92 GLU A O 1
ATOM 713 N N . SER A 1 93 ? 1.499 -7.086 4.689 1.00 95.75 93 SER A N 1
ATOM 714 C CA . SER A 1 93 ? 2.175 -8.081 3.852 1.00 95.75 93 SER A CA 1
ATOM 715 C C . SER A 1 93 ? 1.640 -8.079 2.417 1.00 95.75 93 SER A C 1
ATOM 717 O O . SER A 1 93 ? 2.422 -8.088 1.467 1.00 95.75 93 SER A O 1
ATOM 719 N N . MET A 1 94 ? 0.318 -8.019 2.246 1.00 95.38 94 MET A N 1
ATOM 720 C CA . MET A 1 94 ? -0.320 -7.935 0.931 1.00 95.38 94 MET A CA 1
ATOM 721 C C . MET A 1 94 ? 0.047 -6.647 0.199 1.00 95.38 94 MET A C 1
ATOM 723 O O . MET A 1 94 ? 0.358 -6.695 -0.990 1.00 95.38 94 MET A O 1
ATOM 727 N N . LYS A 1 95 ? 0.076 -5.513 0.907 1.00 96.50 95 LYS A N 1
ATOM 728 C CA . LYS A 1 95 ? 0.505 -4.230 0.345 1.00 96.50 95 LYS A CA 1
ATOM 729 C C . LYS A 1 95 ? 1.950 -4.295 -0.154 1.00 96.50 95 LYS A C 1
ATOM 731 O O . LYS A 1 95 ? 2.192 -3.955 -1.305 1.00 96.50 95 LYS A O 1
ATOM 736 N N . ARG A 1 96 ? 2.878 -4.818 0.656 1.00 95.69 96 ARG A N 1
ATOM 737 C CA . ARG A 1 96 ? 4.288 -4.978 0.258 1.00 95.69 96 ARG A CA 1
ATOM 738 C C . ARG A 1 96 ? 4.445 -5.874 -0.972 1.00 95.69 96 ARG A C 1
ATOM 740 O O . ARG A 1 96 ? 5.204 -5.543 -1.873 1.00 95.69 96 ARG A O 1
ATOM 747 N N . ARG A 1 97 ? 3.705 -6.989 -1.047 1.00 94.88 97 ARG A N 1
ATOM 748 C CA . ARG A 1 97 ? 3.714 -7.863 -2.237 1.00 94.88 97 ARG A CA 1
ATOM 749 C C . ARG A 1 97 ? 3.190 -7.147 -3.481 1.00 94.88 97 ARG A C 1
ATOM 751 O O . ARG A 1 97 ? 3.742 -7.330 -4.560 1.00 94.88 97 ARG A O 1
ATOM 758 N N . ALA A 1 98 ? 2.133 -6.349 -3.338 1.00 95.06 98 ALA A N 1
ATOM 759 C CA . ALA A 1 98 ? 1.585 -5.573 -4.444 1.00 95.06 98 ALA A CA 1
ATOM 760 C C . ALA A 1 98 ? 2.579 -4.507 -4.933 1.00 95.06 98 ALA A C 1
ATOM 762 O O . ALA A 1 98 ? 2.775 -4.376 -6.136 1.00 95.06 98 ALA A O 1
ATOM 763 N N . GLU A 1 99 ? 3.246 -3.800 -4.019 1.00 95.50 99 GLU A N 1
ATOM 764 C CA . GLU A 1 99 ? 4.290 -2.818 -4.347 1.00 95.50 99 GLU A CA 1
ATOM 765 C C . GLU A 1 99 ? 5.456 -3.466 -5.105 1.00 95.50 99 GLU A C 1
ATOM 767 O O . GLU A 1 99 ? 5.831 -2.984 -6.171 1.00 95.50 99 GLU A O 1
ATOM 772 N N . GLN A 1 100 ? 5.949 -4.615 -4.629 1.00 94.56 100 GLN A N 1
ATOM 773 C CA . GLN A 1 100 ? 6.992 -5.385 -5.317 1.00 94.56 100 GLN A CA 1
ATOM 774 C C . GLN A 1 100 ? 6.563 -5.825 -6.722 1.00 94.56 100 GLN A C 1
ATOM 776 O O . GLN A 1 100 ? 7.348 -5.762 -7.664 1.00 94.56 100 GLN A O 1
ATOM 781 N N . ALA A 1 101 ? 5.311 -6.261 -6.887 1.00 94.06 101 ALA A N 1
ATOM 782 C CA . ALA A 1 101 ? 4.793 -6.645 -8.196 1.00 94.06 101 ALA A CA 1
ATOM 783 C C . ALA A 1 101 ? 4.739 -5.453 -9.166 1.00 94.06 101 ALA A C 1
ATOM 785 O O . ALA A 1 101 ? 5.061 -5.610 -10.342 1.00 94.06 101 ALA A O 1
ATOM 786 N N . VAL A 1 102 ? 4.360 -4.266 -8.685 1.00 94.75 102 VAL A N 1
ATOM 787 C CA . VAL A 1 102 ? 4.352 -3.039 -9.496 1.00 94.75 102 VAL A CA 1
ATOM 788 C C . VAL A 1 102 ? 5.770 -2.650 -9.911 1.00 94.75 102 VAL A C 1
ATOM 790 O O . VAL A 1 102 ? 5.997 -2.397 -11.092 1.00 94.75 102 VAL A O 1
ATOM 793 N N . GLU A 1 103 ? 6.726 -2.674 -8.981 1.00 94.50 103 GLU A N 1
ATOM 794 C CA . GLU A 1 103 ? 8.138 -2.378 -9.260 1.00 94.50 103 GLU A CA 1
ATOM 795 C C . GLU A 1 103 ? 8.712 -3.318 -10.333 1.00 94.50 103 GLU A C 1
ATOM 797 O O . GLU A 1 103 ? 9.264 -2.862 -11.335 1.00 94.50 103 GLU A O 1
ATOM 802 N N . LEU A 1 104 ? 8.465 -4.628 -10.203 1.00 94.81 104 LEU A N 1
ATOM 803 C CA . LEU A 1 104 ? 8.870 -5.635 -11.191 1.00 94.81 104 LEU A CA 1
ATOM 804 C C . LEU A 1 104 ? 8.278 -5.373 -12.587 1.00 94.81 104 LEU A C 1
ATOM 806 O O . LEU A 1 104 ? 8.967 -5.537 -13.600 1.00 94.81 104 LEU A O 1
ATOM 810 N N . ILE A 1 105 ? 7.004 -4.973 -12.661 1.00 94.44 105 ILE A N 1
ATOM 811 C CA . ILE A 1 105 ? 6.336 -4.650 -13.931 1.00 94.44 105 ILE A CA 1
ATOM 812 C C . ILE A 1 105 ? 6.955 -3.402 -14.565 1.00 94.44 105 ILE A C 1
ATOM 814 O O . ILE A 1 105 ? 7.188 -3.379 -15.778 1.00 94.44 105 ILE A O 1
ATOM 818 N N . ASP A 1 106 ? 7.219 -2.368 -13.773 1.00 94.69 106 ASP A N 1
ATOM 819 C CA . ASP A 1 106 ? 7.801 -1.128 -14.277 1.00 94.69 106 ASP A CA 1
ATOM 820 C C . ASP A 1 106 ? 9.236 -1.333 -14.763 1.00 94.69 106 ASP A C 1
ATOM 822 O O . ASP A 1 106 ? 9.598 -0.825 -15.827 1.00 94.69 106 ASP A O 1
ATOM 826 N N . ASP A 1 107 ? 10.030 -2.150 -14.078 1.00 93.38 107 ASP A N 1
ATOM 827 C CA . ASP A 1 107 ? 11.382 -2.487 -14.522 1.00 93.38 107 ASP A CA 1
ATOM 828 C C . ASP A 1 107 ? 11.391 -3.334 -15.798 1.00 93.38 107 ASP A C 1
ATOM 830 O O . ASP A 1 107 ? 12.214 -3.110 -16.691 1.00 93.38 107 ASP A O 1
ATOM 834 N N . TYR A 1 108 ? 10.440 -4.261 -15.955 1.00 91.69 108 TYR A N 1
ATOM 835 C CA . TYR A 1 108 ? 10.244 -4.959 -17.227 1.00 91.69 108 TYR A CA 1
ATOM 836 C C . TY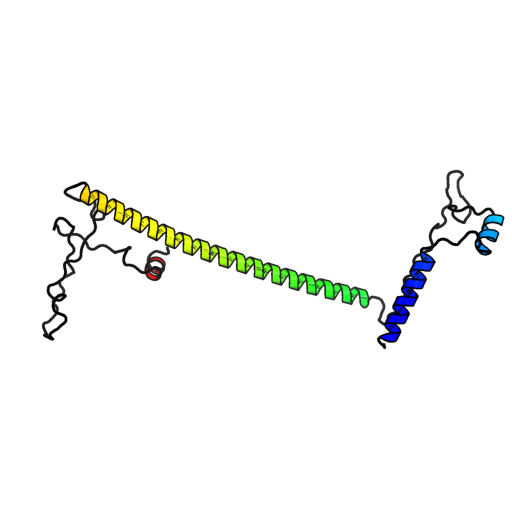R A 1 108 ? 9.894 -3.983 -18.363 1.00 91.69 108 TYR A C 1
ATOM 838 O O . TYR A 1 108 ? 10.474 -4.048 -19.451 1.00 91.69 108 TYR A O 1
ATOM 846 N N . ARG A 1 109 ? 8.990 -3.028 -18.113 1.00 93.12 109 ARG A N 1
ATOM 847 C CA . ARG A 1 109 ? 8.608 -2.005 -19.100 1.00 93.12 109 ARG A CA 1
ATOM 848 C C . ARG A 1 109 ? 9.776 -1.099 -19.480 1.00 93.12 109 ARG A C 1
ATOM 850 O O . ARG A 1 109 ? 9.925 -0.799 -20.663 1.00 93.12 109 ARG A O 1
ATOM 857 N N . LYS A 1 110 ? 10.597 -0.670 -18.514 1.00 91.75 110 LYS A N 1
ATOM 858 C CA . LYS A 1 110 ? 11.802 0.139 -18.768 1.00 91.75 110 LYS A CA 1
ATOM 859 C C . LYS A 1 110 ? 12.780 -0.607 -19.670 1.00 91.75 110 LYS A C 1
ATOM 861 O O . LYS A 1 110 ? 13.161 -0.057 -20.699 1.00 91.75 110 LYS A O 1
ATOM 866 N N . ARG A 1 111 ? 13.102 -1.867 -19.346 1.00 89.06 111 ARG A N 1
ATOM 867 C CA . ARG A 1 111 ? 13.977 -2.713 -20.178 1.00 89.06 111 ARG A CA 1
ATOM 868 C C . ARG A 1 111 ? 13.435 -2.865 -21.594 1.00 89.06 111 ARG A C 1
ATOM 870 O O . ARG A 1 111 ? 14.155 -2.646 -22.561 1.00 89.06 111 ARG A O 1
ATOM 877 N N . LYS A 1 112 ? 12.134 -3.146 -21.738 1.00 90.12 112 LYS A N 1
ATOM 878 C CA . LYS A 1 112 ? 11.535 -3.306 -23.069 1.00 90.12 112 LYS A CA 1
ATOM 879 C C . LYS A 1 112 ? 11.554 -2.014 -23.893 1.00 90.12 112 LYS A C 1
ATOM 881 O O . LYS A 1 112 ? 11.756 -2.080 -25.103 1.00 90.12 112 LYS A O 1
ATOM 886 N N . ARG A 1 113 ? 11.371 -0.849 -23.258 1.00 91.62 113 ARG A N 1
ATOM 887 C CA . ARG A 1 113 ? 11.523 0.455 -23.928 1.00 91.62 113 ARG A CA 1
ATOM 888 C C . ARG A 1 113 ? 12.969 0.727 -24.333 1.00 91.62 113 ARG A C 1
ATOM 890 O O . ARG A 1 113 ? 13.173 1.159 -25.457 1.00 91.62 113 ARG A O 1
ATOM 897 N N . GLY A 1 114 ? 13.941 0.449 -23.461 1.00 89.50 114 GLY A N 1
ATOM 898 C CA . GLY A 1 114 ? 15.369 0.592 -23.773 1.00 89.50 114 GLY A CA 1
ATOM 899 C C . GLY A 1 114 ? 15.747 -0.179 -25.036 1.00 89.50 114 GLY A C 1
ATOM 900 O O . GLY A 1 114 ? 16.218 0.415 -26.000 1.00 89.50 114 GLY A O 1
ATOM 901 N N . MET A 1 115 ? 15.378 -1.458 -25.081 1.00 87.50 115 MET A N 1
ATOM 902 C CA . MET A 1 115 ? 15.606 -2.335 -26.231 1.00 87.50 115 MET A CA 1
ATOM 903 C C . MET A 1 115 ? 14.887 -1.876 -27.513 1.00 87.50 115 MET A C 1
ATOM 905 O O . MET A 1 115 ? 15.403 -2.040 -28.615 1.00 87.50 115 MET A O 1
ATOM 909 N N . SER A 1 116 ? 13.686 -1.294 -27.406 1.00 89.56 116 SER A N 1
ATOM 910 C CA . SER A 1 116 ? 13.009 -0.709 -28.574 1.00 89.56 116 SER A CA 1
ATOM 911 C C . SER A 1 116 ? 13.751 0.523 -29.083 1.00 89.56 116 SER A C 1
ATOM 913 O O . SER A 1 116 ? 14.018 0.620 -30.276 1.00 89.56 116 SER A O 1
ATOM 915 N N . ASN A 1 117 ? 14.125 1.430 -28.177 1.00 91.31 117 ASN A N 1
ATOM 916 C CA . ASN A 1 117 ? 14.821 2.665 -28.522 1.00 91.31 117 ASN A CA 1
ATOM 917 C C . ASN A 1 117 ? 16.159 2.380 -29.208 1.00 91.31 117 ASN A C 1
ATOM 919 O O . ASN A 1 117 ? 16.527 3.077 -30.145 1.00 91.31 117 ASN A O 1
ATOM 923 N N . THR A 1 118 ? 16.893 1.357 -28.773 1.00 87.62 118 THR A N 1
ATOM 924 C CA . THR A 1 118 ? 18.175 1.010 -29.396 1.00 87.62 118 THR A CA 1
ATOM 925 C C . THR A 1 118 ? 18.003 0.393 -30.769 1.00 87.62 118 THR A C 1
ATOM 927 O O . THR A 1 118 ? 18.735 0.760 -31.681 1.00 87.62 118 THR A O 1
ATOM 930 N N . LYS A 1 119 ? 16.971 -0.429 -30.978 1.00 87.81 119 LYS A N 1
ATOM 931 C CA . LYS A 1 119 ? 16.588 -0.872 -32.326 1.00 87.81 119 LYS A CA 1
ATOM 932 C C . LYS A 1 119 ? 16.173 0.283 -33.232 1.00 87.81 119 LYS A C 1
ATOM 934 O O . LYS A 1 119 ? 16.460 0.241 -34.425 1.00 87.81 119 LYS A O 1
ATOM 939 N N . ASP A 1 120 ? 15.482 1.282 -32.691 1.00 91.38 120 ASP A N 1
ATOM 940 C CA . ASP A 1 120 ? 15.099 2.478 -33.442 1.00 91.38 120 ASP A CA 1
ATOM 941 C C . ASP A 1 120 ? 16.349 3.285 -33.836 1.00 91.38 120 ASP A C 1
ATOM 943 O O . ASP A 1 120 ? 16.519 3.592 -35.011 1.00 91.38 120 ASP A O 1
ATOM 947 N N . LEU A 1 121 ? 17.289 3.499 -32.906 1.00 91.06 121 LEU A N 1
ATOM 948 C CA . LEU A 1 121 ? 18.580 4.145 -33.183 1.00 91.06 121 LEU A CA 1
ATOM 949 C C . LEU A 1 121 ? 19.397 3.393 -34.238 1.00 91.06 121 LEU A C 1
ATOM 951 O O . LEU A 1 121 ? 19.945 4.009 -35.150 1.00 91.06 121 LEU A O 1
ATOM 955 N N . ILE A 1 122 ? 19.466 2.065 -34.134 1.00 89.00 122 ILE A N 1
ATOM 956 C CA . ILE A 1 122 ? 20.125 1.215 -35.126 1.00 89.00 122 ILE A CA 1
ATOM 957 C C . ILE A 1 122 ? 19.473 1.437 -36.498 1.00 89.00 122 ILE A C 1
ATOM 959 O O . ILE A 1 122 ? 20.168 1.754 -37.463 1.00 89.00 122 ILE A O 1
ATOM 963 N N . ARG A 1 123 ? 18.136 1.386 -36.587 1.00 90.00 123 ARG A N 1
ATOM 964 C CA . ARG A 1 123 ? 17.400 1.646 -37.836 1.00 90.00 123 ARG A CA 1
ATOM 965 C C . ARG A 1 123 ? 17.665 3.041 -38.407 1.00 90.00 123 ARG A C 1
ATOM 967 O O . ARG A 1 123 ? 17.870 3.158 -39.617 1.00 90.00 123 ARG A O 1
ATOM 974 N N . ASP A 1 124 ? 17.724 4.067 -37.568 1.00 92.81 124 ASP A N 1
ATOM 975 C CA . ASP A 1 124 ? 18.024 5.438 -37.988 1.00 92.81 124 ASP A CA 1
ATOM 976 C C . ASP A 1 124 ? 19.461 5.573 -38.523 1.00 92.81 124 ASP A C 1
ATOM 978 O O . ASP A 1 124 ? 19.698 6.220 -39.552 1.00 92.81 124 ASP A O 1
ATOM 982 N N . ILE A 1 125 ? 20.431 4.906 -37.888 1.00 87.69 125 ILE A N 1
ATOM 983 C CA . ILE A 1 125 ? 21.816 4.842 -38.374 1.00 87.69 125 ILE A CA 1
ATOM 984 C C . ILE A 1 125 ? 21.855 4.155 -39.743 1.00 87.69 125 ILE A C 1
ATOM 986 O O . ILE A 1 125 ? 22.406 4.710 -40.687 1.00 87.69 125 ILE A O 1
ATOM 990 N N . ILE A 1 126 ? 21.218 2.996 -39.921 1.00 85.06 126 ILE A N 1
ATOM 991 C CA . ILE A 1 126 ? 21.146 2.318 -41.229 1.00 85.06 126 ILE A CA 1
ATOM 992 C C . ILE A 1 126 ? 20.556 3.230 -42.308 1.00 85.06 126 ILE A C 1
ATOM 994 O O . ILE A 1 126 ? 21.092 3.309 -43.417 1.00 85.06 126 ILE A O 1
ATOM 998 N N . ALA A 1 127 ? 19.430 3.874 -41.995 1.00 88.94 127 ALA A N 1
ATOM 999 C CA . ALA A 1 127 ? 18.703 4.715 -42.931 1.00 88.94 127 ALA A CA 1
ATOM 1000 C C . ALA A 1 127 ? 19.556 5.914 -43.357 1.00 88.94 127 ALA A C 1
ATOM 1002 O O . ALA A 1 127 ? 19.690 6.176 -44.553 1.00 88.94 127 ALA A O 1
ATOM 1003 N N . SER A 1 128 ? 20.201 6.586 -42.400 1.00 86.31 128 SER A N 1
ATOM 1004 C CA . SER A 1 128 ? 21.125 7.683 -42.692 1.00 86.31 128 SER A CA 1
ATOM 1005 C C . SER A 1 128 ? 22.326 7.218 -43.521 1.00 86.31 128 SER A C 1
ATOM 1007 O O . SER A 1 128 ? 22.616 7.843 -44.540 1.00 86.31 128 SER A O 1
ATOM 1009 N N . ARG A 1 129 ? 22.953 6.074 -43.194 1.00 84.06 129 ARG A N 1
ATOM 1010 C CA . ARG A 1 129 ? 24.041 5.488 -44.004 1.00 84.06 129 ARG A CA 1
ATOM 1011 C C . ARG A 1 129 ? 23.607 5.253 -45.454 1.00 84.06 129 ARG A C 1
ATOM 1013 O O . ARG A 1 129 ? 24.355 5.574 -46.374 1.00 84.06 129 ARG A O 1
ATOM 1020 N N . LYS A 1 130 ? 22.396 4.727 -45.671 1.00 83.50 130 LYS A N 1
ATOM 1021 C CA . LYS A 1 130 ? 21.842 4.494 -47.014 1.00 83.50 130 LYS A CA 1
ATOM 1022 C C . LYS A 1 130 ? 21.693 5.801 -47.800 1.00 83.50 130 LYS A C 1
ATOM 1024 O O . LYS A 1 130 ? 22.168 5.879 -48.930 1.00 83.50 130 LYS A O 1
ATOM 1029 N N . VAL A 1 131 ? 21.111 6.833 -47.187 1.00 85.12 131 VAL A N 1
ATOM 1030 C CA . VAL A 1 131 ? 20.961 8.161 -47.809 1.00 85.12 131 VAL A CA 1
ATOM 1031 C C . VAL A 1 131 ? 22.325 8.761 -48.161 1.00 85.12 131 VAL A C 1
ATOM 1033 O O . VAL A 1 131 ? 22.488 9.349 -49.224 1.00 85.12 131 VAL A O 1
ATOM 1036 N N . CYS A 1 132 ? 23.336 8.587 -47.310 1.00 78.94 132 CYS A N 1
ATOM 1037 C CA . CYS A 1 132 ? 24.678 9.100 -47.574 1.00 78.94 132 CYS A CA 1
ATOM 1038 C C . CYS A 1 132 ? 25.385 8.418 -48.755 1.00 78.94 132 CYS A C 1
ATOM 1040 O O . CYS A 1 132 ? 26.185 9.068 -49.427 1.00 78.94 132 CYS A O 1
ATOM 1042 N N . VAL A 1 133 ? 25.089 7.140 -49.012 1.00 76.88 133 VAL A N 1
ATOM 1043 C CA . VAL A 1 133 ? 25.545 6.434 -50.219 1.00 76.88 133 VAL A CA 1
ATOM 1044 C C . VAL A 1 133 ? 24.800 6.951 -51.454 1.00 76.88 133 VAL A C 1
ATOM 1046 O O . VAL A 1 133 ? 25.431 7.254 -52.461 1.00 76.88 133 VAL A O 1
ATOM 1049 N N . GLU A 1 134 ? 23.476 7.120 -51.371 1.00 80.44 134 GLU A N 1
ATOM 1050 C CA . GLU A 1 134 ? 22.653 7.652 -52.474 1.00 80.44 134 GLU A CA 1
ATOM 1051 C C . GLU A 1 134 ? 23.036 9.091 -52.860 1.00 80.44 134 GLU A C 1
ATOM 1053 O O . GLU A 1 134 ? 23.032 9.445 -54.037 1.00 80.44 134 GLU A O 1
ATOM 1058 N N . MET A 1 135 ? 23.432 9.909 -51.881 1.00 77.44 135 MET A N 1
ATOM 1059 C CA . MET A 1 135 ? 23.891 11.291 -52.077 1.00 77.44 135 MET A CA 1
ATOM 1060 C C . MET A 1 135 ? 25.333 11.394 -52.619 1.00 77.44 135 MET A C 1
ATOM 1062 O O . MET A 1 135 ? 25.887 12.491 -52.676 1.00 77.44 135 MET A O 1
ATOM 1066 N N . ASN A 1 136 ? 25.921 10.271 -53.049 1.00 63.31 136 ASN A N 1
ATOM 1067 C CA . ASN A 1 136 ? 27.119 10.179 -53.888 1.00 63.31 136 ASN A CA 1
ATOM 1068 C C . ASN A 1 136 ? 28.368 10.888 -53.329 1.00 63.31 136 ASN A C 1
ATOM 1070 O O . ASN A 1 136 ? 29.151 11.498 -54.057 1.00 63.31 136 ASN A O 1
ATOM 1074 N N . ILE A 1 137 ? 28.569 10.813 -52.014 1.00 64.38 137 ILE A N 1
ATOM 1075 C CA . ILE A 1 137 ? 29.867 11.128 -51.411 1.00 64.38 137 ILE A CA 1
ATOM 1076 C C . ILE A 1 137 ? 30.822 10.030 -51.916 1.00 64.38 137 ILE A C 1
ATOM 1078 O O . ILE A 1 137 ? 30.523 8.869 -51.737 1.00 64.38 137 ILE A O 1
ATOM 1082 N N . GLU A 1 138 ? 31.922 10.309 -52.613 1.00 62.66 138 GLU A N 1
ATOM 1083 C CA . GLU A 1 138 ? 32.713 9.218 -53.237 1.00 62.66 138 GLU A CA 1
ATOM 1084 C C . GLU A 1 138 ? 33.501 8.370 -52.219 1.00 62.66 138 GLU A C 1
ATOM 1086 O O . GLU A 1 138 ? 33.823 7.210 -52.482 1.00 62.66 138 GLU A O 1
ATOM 1091 N N . HIS A 1 139 ? 33.800 8.947 -51.048 1.00 65.12 139 HIS A N 1
ATOM 1092 C CA . HIS A 1 139 ? 34.588 8.318 -49.990 1.00 65.12 139 HIS A CA 1
ATOM 1093 C C . HIS A 1 139 ? 33.990 8.617 -48.608 1.00 65.12 139 HIS A C 1
ATOM 1095 O O . HIS A 1 139 ? 33.738 9.787 -48.290 1.00 65.12 139 HIS A O 1
ATOM 1101 N N . PRO A 1 140 ? 33.802 7.604 -47.746 1.00 71.38 140 PRO A N 1
ATOM 1102 C CA . PRO A 1 140 ? 33.354 7.842 -46.387 1.00 71.38 140 PRO A CA 1
ATOM 1103 C C . PRO A 1 140 ? 34.455 8.595 -45.626 1.00 71.38 140 PRO A C 1
ATOM 1105 O O . PRO A 1 140 ? 35.605 8.164 -45.580 1.00 71.38 140 PRO A O 1
ATOM 1108 N N . LYS A 1 141 ? 34.118 9.742 -45.019 1.00 75.06 141 LYS A N 1
ATOM 1109 C CA . LYS A 1 141 ? 35.080 10.518 -44.206 1.00 75.06 141 LYS A CA 1
ATOM 1110 C C . LYS A 1 141 ? 35.591 9.727 -42.999 1.00 75.06 141 LYS A C 1
ATOM 1112 O O . LYS A 1 141 ? 36.680 9.991 -42.502 1.00 75.06 141 LYS A O 1
ATOM 1117 N N . GLN A 1 142 ? 34.772 8.806 -42.508 1.00 75.56 142 GLN A N 1
ATOM 1118 C CA . GLN A 1 142 ? 35.055 7.913 -41.394 1.00 75.56 142 GLN A CA 1
ATOM 1119 C C . GLN A 1 142 ? 34.640 6.507 -41.811 1.00 75.56 142 GLN A C 1
ATOM 1121 O O . GLN A 1 142 ? 33.602 6.355 -42.448 1.00 75.56 142 GLN A O 1
ATOM 1126 N N . SER A 1 143 ? 35.431 5.495 -41.452 1.00 69.00 143 SER A N 1
ATOM 1127 C CA . SER A 1 143 ? 35.239 4.104 -41.894 1.00 69.00 143 SER A CA 1
ATOM 1128 C C . SER A 1 143 ? 33.823 3.570 -41.656 1.00 69.00 143 SER A C 1
ATOM 1130 O O . SER A 1 143 ? 33.267 2.914 -42.521 1.00 69.00 143 SER A O 1
ATOM 1132 N N . TRP A 1 144 ? 33.203 3.956 -40.543 1.00 74.81 144 TRP A N 1
ATOM 1133 C CA . TRP A 1 144 ? 31.881 3.500 -40.102 1.00 74.81 144 TRP A CA 1
ATOM 1134 C C . TRP A 1 144 ? 30.690 4.252 -40.709 1.00 74.81 144 TRP A C 1
ATOM 1136 O O . TRP A 1 144 ? 29.539 4.061 -40.305 1.00 74.81 144 TRP A O 1
ATOM 1146 N N . PHE A 1 145 ? 30.938 5.161 -41.651 1.00 74.06 145 PHE A N 1
ATOM 1147 C CA . PHE A 1 145 ? 29.881 5.945 -42.281 1.00 74.06 145 PHE A CA 1
ATOM 1148 C C . PHE A 1 145 ? 29.083 5.126 -43.302 1.00 74.06 145 PHE A C 1
ATOM 1150 O O . PHE A 1 145 ? 27.913 5.416 -43.537 1.00 74.06 145 PHE A O 1
ATOM 1157 N N . TRP A 1 146 ? 29.684 4.095 -43.900 1.00 78.94 146 TRP A N 1
ATOM 1158 C CA . TRP A 1 146 ? 29.042 3.237 -44.896 1.00 78.94 146 TRP A CA 1
ATOM 1159 C C . TRP A 1 146 ? 28.972 1.798 -44.432 1.00 78.94 146 TRP A C 1
ATOM 1161 O O . TRP A 1 146 ? 29.802 1.338 -43.667 1.00 78.94 146 TRP A O 1
ATOM 1171 N N . LYS A 1 147 ? 27.970 1.072 -44.927 1.00 77.56 147 LYS A N 1
ATOM 1172 C CA . LYS A 1 147 ? 27.854 -0.358 -44.648 1.00 77.56 147 LYS A CA 1
ATOM 1173 C C . LYS A 1 147 ? 28.923 -1.138 -45.413 1.00 77.56 147 LYS A C 1
ATOM 1175 O O . LYS A 1 147 ? 29.069 -0.944 -46.623 1.00 77.56 147 LYS A O 1
ATOM 1180 N N . SER A 1 148 ? 29.604 -2.042 -44.714 1.00 81.44 148 SER A N 1
ATOM 1181 C CA . SER A 1 148 ? 30.510 -3.022 -45.302 1.00 81.44 148 SER A CA 1
ATOM 1182 C C . SER A 1 148 ? 29.779 -4.348 -45.576 1.00 81.44 148 SER A C 1
ATOM 1184 O O . SER A 1 148 ? 28.960 -4.848 -44.792 1.00 81.44 148 SER A O 1
ATOM 1186 N N . TYR A 1 149 ? 30.031 -4.914 -46.751 1.00 78.94 149 TYR A N 1
ATOM 1187 C CA . TYR A 1 149 ? 29.451 -6.168 -47.213 1.00 78.94 149 TYR A CA 1
ATOM 1188 C C . TYR A 1 149 ? 30.545 -7.226 -47.268 1.00 78.94 149 TYR A C 1
ATOM 1190 O O . TYR A 1 149 ? 31.582 -7.020 -47.899 1.00 78.94 149 TYR A O 1
ATOM 1198 N N . LYS A 1 150 ? 30.311 -8.366 -46.613 1.00 77.12 150 LYS A N 1
ATOM 1199 C CA . LYS A 1 150 ? 31.187 -9.530 -46.736 1.00 77.12 150 LYS A CA 1
ATOM 1200 C C . LYS A 1 150 ? 31.125 -10.028 -48.178 1.00 77.12 150 LYS A C 1
ATOM 1202 O O . LYS A 1 150 ? 30.033 -10.253 -48.703 1.00 77.12 150 LYS A O 1
ATOM 1207 N N . LYS A 1 151 ? 32.276 -10.198 -48.828 1.00 70.25 151 LYS A N 1
ATOM 1208 C CA . LYS A 1 151 ? 32.313 -10.853 -50.138 1.00 70.25 151 LYS A CA 1
ATOM 1209 C C . LYS A 1 151 ? 32.045 -12.349 -49.929 1.00 70.25 151 LYS A C 1
ATOM 1211 O O . LYS A 1 151 ? 32.714 -12.940 -49.084 1.00 70.25 151 LYS A O 1
ATOM 1216 N N . PRO A 1 152 ? 31.105 -12.974 -50.659 1.00 57.19 152 PRO A N 1
ATOM 1217 C CA . PRO A 1 152 ? 30.970 -14.422 -50.608 1.00 57.19 152 PRO A CA 1
ATOM 1218 C C . PRO A 1 152 ? 32.274 -15.033 -51.124 1.00 57.19 152 PRO A C 1
ATOM 1220 O O . PRO A 1 152 ? 32.694 -14.773 -52.257 1.00 57.19 152 PRO A O 1
ATOM 1223 N N . THR A 1 153 ? 32.946 -15.802 -50.274 1.00 52.47 153 THR A N 1
ATOM 1224 C CA . THR A 1 153 ? 34.081 -16.623 -50.689 1.00 52.47 153 THR A CA 1
ATOM 1225 C C . THR A 1 153 ? 33.537 -17.678 -51.657 1.00 52.47 153 THR A C 1
ATOM 1227 O O . THR A 1 153 ? 32.407 -18.142 -51.504 1.00 52.47 153 THR A O 1
ATOM 1230 N N . SER A 1 154 ? 34.307 -18.058 -52.682 1.00 45.66 154 SER A N 1
ATOM 1231 C CA . SER A 1 154 ? 33.908 -19.009 -53.745 1.00 45.66 154 SER A CA 1
ATOM 1232 C C . SER A 1 154 ? 33.373 -20.369 -53.243 1.00 45.66 154 SER A C 1
ATOM 1234 O O . SER A 1 154 ? 32.919 -21.184 -54.045 1.00 45.66 154 SER A O 1
ATOM 1236 N N . THR A 1 155 ? 33.442 -20.628 -51.941 1.00 47.69 155 THR A N 1
ATOM 1237 C CA . THR A 1 15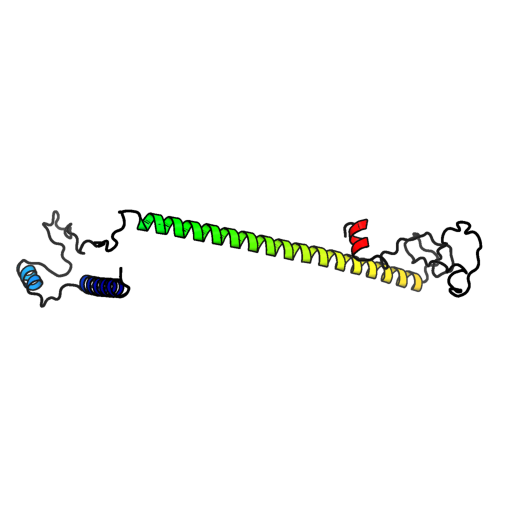5 ? 32.952 -21.809 -51.235 1.00 47.69 155 THR A CA 1
ATOM 1238 C C . THR A 1 155 ? 31.436 -21.814 -50.999 1.00 47.69 155 THR A C 1
ATOM 1240 O O . THR A 1 155 ? 30.863 -22.895 -50.922 1.00 47.69 155 THR A O 1
ATOM 1243 N N . ASP A 1 156 ? 30.761 -20.658 -50.966 1.00 48.50 156 ASP A N 1
ATOM 1244 C CA . ASP A 1 156 ? 29.337 -20.574 -50.568 1.00 48.50 156 ASP A CA 1
ATOM 1245 C C . ASP A 1 156 ? 28.337 -20.872 -51.707 1.00 48.50 156 ASP A C 1
ATOM 1247 O O . ASP A 1 156 ? 27.133 -20.955 -51.481 1.00 48.50 156 ASP A O 1
ATOM 1251 N N . VAL A 1 157 ? 28.806 -21.059 -52.947 1.00 43.00 157 VAL A N 1
ATOM 1252 C CA . VAL A 1 157 ? 27.945 -21.383 -54.110 1.00 43.00 157 VAL A CA 1
ATOM 1253 C C . VAL A 1 157 ? 27.853 -22.899 -54.356 1.00 43.00 157 VAL A C 1
ATOM 1255 O O . VAL A 1 157 ? 27.113 -23.351 -55.227 1.00 43.00 157 VAL A O 1
ATOM 1258 N N . LEU A 1 158 ? 28.589 -23.717 -53.596 1.00 42.91 158 LEU A N 1
ATOM 1259 C CA . LEU A 1 158 ? 28.701 -25.161 -53.825 1.00 42.91 158 LEU A CA 1
ATOM 1260 C C . LEU A 1 158 ? 28.480 -25.979 -52.543 1.00 42.91 158 LEU A C 1
ATOM 1262 O O . LEU A 1 158 ? 29.243 -26.899 -52.250 1.00 42.91 158 LEU A O 1
ATOM 1266 N N . GLU A 1 159 ? 27.388 -25.734 -51.815 1.00 43.12 159 GLU A N 1
ATOM 1267 C CA . GLU A 1 159 ? 26.826 -26.775 -50.943 1.00 43.12 159 GLU A CA 1
ATOM 1268 C C . GLU A 1 159 ? 26.238 -27.892 -51.816 1.00 43.12 159 GLU A C 1
ATOM 1270 O O . GLU A 1 159 ? 25.058 -27.922 -52.159 1.00 43.12 159 GLU A O 1
ATOM 1275 N N . GLY A 1 160 ? 27.107 -28.809 -52.242 1.00 40.19 160 GLY A N 1
ATOM 1276 C CA . GLY A 1 160 ? 26.688 -29.971 -53.011 1.00 40.19 160 GLY A CA 1
ATOM 1277 C C . GLY A 1 160 ? 27.744 -31.030 -53.296 1.00 40.19 160 GLY A C 1
ATOM 1278 O O . GLY A 1 160 ? 27.342 -32.135 -53.633 1.00 40.19 160 GLY A O 1
ATOM 1279 N N . HIS A 1 161 ? 29.052 -30.779 -53.174 1.00 35.31 161 HIS A N 1
ATOM 1280 C CA . HIS A 1 161 ? 30.055 -31.832 -53.400 1.00 35.31 161 HIS A CA 1
ATOM 1281 C C . HIS A 1 161 ? 31.249 -31.718 -52.447 1.00 35.31 161 HIS A C 1
ATOM 1283 O O . HIS A 1 161 ? 31.966 -30.723 -52.429 1.00 35.31 161 HIS A O 1
ATOM 1289 N N . GLN A 1 162 ? 31.472 -32.795 -51.689 1.00 44.19 162 GLN A N 1
ATOM 1290 C CA . GLN A 1 162 ? 32.639 -33.010 -50.838 1.00 44.19 162 GLN A CA 1
ATOM 1291 C C . GLN A 1 162 ? 33.933 -32.842 -51.646 1.00 44.19 162 GLN A C 1
ATOM 1293 O O . GLN A 1 162 ? 34.167 -33.577 -52.608 1.00 44.19 162 GLN A O 1
ATOM 1298 N N . ARG A 1 163 ? 34.823 -31.945 -51.212 1.00 33.19 163 ARG A N 1
ATOM 1299 C CA . ARG A 1 163 ? 36.245 -32.060 -51.541 1.00 33.19 163 ARG A CA 1
ATOM 1300 C C . ARG A 1 163 ? 37.117 -31.517 -50.420 1.00 33.19 163 ARG A C 1
ATOM 1302 O O . ARG A 1 163 ? 36.997 -30.369 -50.018 1.00 33.19 163 ARG A O 1
ATOM 1309 N N . ALA A 1 164 ? 37.991 -32.394 -49.941 1.00 42.47 164 ALA A N 1
ATOM 1310 C CA . ALA A 1 164 ? 39.072 -32.083 -49.028 1.00 42.47 164 ALA A CA 1
ATOM 1311 C C . ALA A 1 164 ? 40.084 -31.141 -49.703 1.00 42.47 164 ALA A C 1
ATOM 1313 O O . ALA A 1 164 ? 40.620 -31.462 -50.765 1.00 42.47 164 ALA A O 1
ATOM 1314 N N . GLY A 1 165 ? 40.342 -30.006 -49.060 1.00 33.56 165 GLY A N 1
ATOM 1315 C CA . GLY A 1 165 ? 41.426 -29.070 -49.341 1.00 33.56 165 GLY A CA 1
ATOM 1316 C C . GLY A 1 165 ? 41.651 -28.231 -48.084 1.00 33.56 165 GLY A C 1
ATOM 1317 O O . GLY A 1 165 ? 40.681 -27.775 -47.484 1.00 33.56 165 GLY A O 1
ATOM 1318 N N . SER A 1 166 ? 42.899 -28.126 -47.630 1.00 39.16 166 SER A N 1
ATOM 1319 C CA . SER A 1 166 ? 43.284 -27.437 -46.390 1.00 39.16 166 SER A CA 1
ATOM 1320 C C . SER A 1 166 ? 42.830 -25.968 -46.380 1.00 39.16 166 SER A C 1
ATOM 1322 O O . SER A 1 166 ? 43.045 -25.291 -47.385 1.00 39.16 166 SER A O 1
ATOM 1324 N N . PRO A 1 167 ? 42.244 -25.459 -45.279 1.00 43.84 167 PRO A N 1
ATOM 1325 C CA . PRO A 1 167 ? 41.901 -24.050 -45.156 1.00 43.84 167 PRO A CA 1
ATOM 1326 C C . PRO A 1 167 ? 43.164 -23.275 -44.772 1.00 43.84 167 PRO A C 1
ATOM 1328 O O . PRO A 1 167 ? 43.641 -23.381 -43.646 1.00 43.84 167 PRO A O 1
ATOM 1331 N N . GLU A 1 168 ? 43.748 -22.546 -45.718 1.00 45.44 168 GLU A N 1
ATOM 1332 C CA . GLU A 1 168 ? 44.603 -21.414 -45.363 1.00 45.44 168 GLU A CA 1
ATOM 1333 C C . GLU A 1 168 ? 43.676 -20.282 -44.895 1.00 45.44 168 GLU A C 1
ATOM 1335 O O . GLU A 1 168 ? 42.681 -19.978 -45.557 1.00 45.44 168 GLU A O 1
ATOM 1340 N N . ASP A 1 169 ? 43.969 -19.732 -43.718 1.00 51.78 169 ASP A N 1
ATOM 1341 C CA . ASP A 1 169 ? 43.220 -18.677 -43.036 1.00 51.78 169 ASP A CA 1
ATOM 1342 C C . ASP A 1 169 ? 43.235 -17.361 -43.846 1.00 51.78 169 ASP A C 1
ATOM 1344 O O . ASP A 1 169 ? 44.019 -16.451 -43.578 1.00 51.78 169 ASP A O 1
ATOM 1348 N N . GLU A 1 170 ? 42.396 -17.242 -44.878 1.00 59.78 170 GLU A N 1
ATOM 1349 C CA . GLU A 1 170 ? 42.097 -15.939 -45.478 1.00 59.78 170 GLU A CA 1
ATOM 1350 C C . GLU A 1 170 ? 41.066 -15.211 -44.607 1.00 59.78 170 GLU A C 1
ATOM 1352 O O . GLU A 1 170 ? 39.886 -15.576 -44.584 1.00 59.78 170 GLU A O 1
ATOM 1357 N N . ASP A 1 171 ? 41.510 -14.165 -43.902 1.00 67.31 171 ASP A N 1
ATOM 1358 C CA . ASP A 1 171 ? 40.623 -13.262 -43.167 1.00 67.31 171 ASP A CA 1
ATOM 1359 C C . ASP A 1 171 ? 39.479 -12.775 -44.082 1.00 67.31 171 ASP A C 1
ATOM 1361 O O . ASP A 1 171 ? 39.720 -12.371 -45.231 1.00 67.31 171 ASP A O 1
ATOM 1365 N N . PRO A 1 172 ? 38.216 -12.796 -43.614 1.00 72.19 172 PRO A N 1
ATOM 1366 C CA . PRO A 1 172 ? 37.078 -12.401 -44.430 1.00 72.19 172 PRO A CA 1
ATOM 1367 C C . PRO A 1 172 ? 37.220 -10.942 -44.886 1.00 72.19 172 PRO A C 1
ATOM 1369 O O . PRO A 1 172 ? 37.164 -10.013 -44.086 1.00 72.19 172 PRO A O 1
ATOM 1372 N N . ARG A 1 173 ? 37.377 -10.723 -46.199 1.00 78.62 173 ARG A N 1
ATOM 1373 C CA . ARG A 1 173 ? 37.441 -9.374 -46.784 1.00 78.62 173 ARG A CA 1
ATOM 1374 C C . ARG A 1 173 ? 36.051 -8.757 -46.922 1.00 78.62 173 ARG A C 1
ATOM 1376 O O . ARG A 1 173 ? 35.142 -9.351 -47.517 1.00 78.62 173 ARG A O 1
ATOM 1383 N N . TYR A 1 174 ? 35.917 -7.523 -46.450 1.00 81.19 174 TYR A N 1
ATOM 1384 C CA . TYR A 1 174 ? 34.701 -6.725 -46.558 1.00 81.19 174 TYR A CA 1
ATOM 1385 C C . TYR A 1 174 ? 34.883 -5.609 -47.591 1.00 81.19 174 TYR A C 1
ATOM 1387 O O . TYR A 1 174 ? 35.980 -5.089 -47.776 1.00 81.19 174 TYR A O 1
ATOM 1395 N N . PHE A 1 175 ? 33.805 -5.234 -48.279 1.00 80.19 175 PHE A N 1
ATOM 1396 C CA . PHE A 1 175 ? 33.815 -4.174 -49.289 1.00 80.19 175 PHE A CA 1
ATOM 1397 C C . PHE A 1 175 ? 32.641 -3.217 -49.095 1.00 80.19 175 PHE A C 1
ATOM 1399 O O . PHE A 1 175 ? 31.546 -3.625 -48.706 1.00 80.19 175 PHE A O 1
ATOM 1406 N N . TYR A 1 176 ? 32.841 -1.939 -49.395 1.00 81.31 176 TYR A N 1
ATOM 1407 C CA . TYR A 1 176 ? 31.748 -0.974 -49.485 1.00 81.31 176 TYR A CA 1
ATOM 1408 C C . TYR A 1 176 ? 30.953 -1.164 -50.788 1.00 81.31 176 TYR A C 1
ATOM 1410 O O . TYR A 1 176 ? 31.406 -1.816 -51.729 1.00 81.31 176 TYR A O 1
ATOM 1418 N N . ALA A 1 177 ? 29.778 -0.533 -50.884 1.00 75.38 177 ALA A N 1
ATOM 1419 C CA . ALA A 1 177 ? 28.925 -0.586 -52.079 1.00 75.38 177 ALA A CA 1
ATOM 1420 C C . ALA A 1 177 ? 29.614 -0.097 -53.374 1.00 75.38 177 ALA A C 1
ATOM 1422 O O . ALA A 1 177 ? 29.200 -0.476 -54.465 1.00 75.38 177 ALA A O 1
ATOM 1423 N N . ASN A 1 178 ? 30.666 0.722 -53.262 1.00 72.75 178 ASN A N 1
ATOM 1424 C CA . ASN A 1 178 ? 31.458 1.218 -54.390 1.00 72.75 178 ASN A CA 1
ATOM 1425 C C . ASN A 1 178 ? 32.596 0.265 -54.824 1.00 72.75 178 ASN A C 1
ATOM 1427 O O . ASN A 1 178 ? 33.320 0.584 -55.762 1.00 72.75 178 ASN A O 1
ATOM 1431 N N . GLY A 1 179 ? 32.763 -0.888 -54.163 1.00 73.06 179 GLY A N 1
ATOM 1432 C CA . GLY A 1 179 ? 33.785 -1.888 -54.489 1.00 73.06 179 GLY A CA 1
ATOM 1433 C C . GLY A 1 179 ? 35.144 -1.688 -53.809 1.00 73.06 179 GLY A C 1
ATOM 1434 O O . GLY A 1 179 ? 36.043 -2.496 -54.030 1.00 73.06 179 GLY A O 1
ATOM 1435 N N . ASN A 1 180 ? 35.302 -0.663 -52.964 1.00 76.69 180 ASN A N 1
ATOM 1436 C CA . ASN A 1 180 ? 36.525 -0.454 -52.185 1.00 76.69 180 ASN A CA 1
ATOM 1437 C C . ASN A 1 180 ? 36.565 -1.368 -50.953 1.00 76.69 180 ASN A C 1
ATOM 1439 O O . ASN A 1 180 ? 35.522 -1.663 -50.370 1.00 76.69 180 ASN A O 1
ATOM 1443 N N . GLU A 1 181 ? 37.767 -1.780 -50.541 1.00 77.69 181 GLU A N 1
ATOM 1444 C CA . GLU A 1 181 ? 37.974 -2.583 -49.330 1.00 77.69 181 GLU A CA 1
ATOM 1445 C C . GLU A 1 181 ? 37.537 -1.797 -48.084 1.00 77.69 181 GLU A C 1
ATOM 1447 O O . GLU A 1 181 ? 37.839 -0.610 -47.926 1.00 77.69 181 GLU A O 1
ATOM 1452 N N . ALA A 1 182 ? 36.774 -2.466 -47.227 1.00 80.06 182 ALA A N 1
ATOM 1453 C CA . ALA A 1 182 ? 36.196 -1.927 -46.012 1.00 80.06 182 ALA A CA 1
ATOM 1454 C C . ALA A 1 182 ? 36.734 -2.693 -44.796 1.00 80.06 182 ALA A C 1
ATOM 1456 O O . ALA A 1 182 ? 36.964 -3.900 -44.892 1.00 80.06 182 ALA A O 1
ATOM 1457 N N . PRO A 1 183 ? 36.903 -2.028 -43.643 1.00 81.06 183 PRO A N 1
ATOM 1458 C CA . PRO A 1 183 ? 37.146 -2.715 -42.384 1.00 81.06 183 PRO A CA 1
ATOM 1459 C C . PRO A 1 183 ? 35.983 -3.646 -42.012 1.00 81.06 183 PRO A C 1
ATOM 1461 O O . PRO A 1 183 ? 34.833 -3.427 -42.408 1.00 81.06 183 PRO A O 1
ATOM 1464 N N . GLU A 1 184 ? 36.288 -4.665 -41.213 1.00 78.25 184 GLU A N 1
ATOM 1465 C CA . GLU A 1 184 ? 35.272 -5.484 -40.558 1.00 78.25 184 GLU A CA 1
ATOM 1466 C C . GLU A 1 184 ? 34.446 -4.627 -39.584 1.00 78.25 184 GLU A C 1
ATOM 1468 O O . GLU A 1 184 ? 34.997 -3.853 -38.798 1.00 78.25 184 GLU A O 1
ATOM 1473 N N . GLU A 1 185 ? 33.118 -4.749 -39.651 1.00 74.25 185 GLU A N 1
ATOM 1474 C CA . GLU A 1 185 ? 32.185 -4.054 -38.759 1.00 74.25 185 GLU A CA 1
ATOM 1475 C C . GLU A 1 185 ? 31.290 -5.051 -38.025 1.00 74.25 185 GLU A C 1
ATOM 1477 O O . GLU A 1 185 ? 30.727 -5.964 -38.634 1.00 74.25 185 GLU A O 1
ATOM 1482 N N . GLU A 1 186 ? 31.084 -4.820 -36.726 1.00 74.12 186 GLU A N 1
ATOM 1483 C CA . GLU A 1 186 ? 30.055 -5.517 -35.957 1.00 74.12 186 GLU A CA 1
ATOM 1484 C C . GLU A 1 186 ? 28.661 -5.099 -36.439 1.00 74.12 186 GLU A C 1
ATOM 1486 O O . GLU A 1 186 ? 28.292 -3.920 -36.456 1.00 74.12 186 GLU A O 1
ATOM 1491 N N . ARG A 1 187 ? 27.862 -6.088 -36.842 1.00 76.50 187 ARG A N 1
ATOM 1492 C CA . ARG A 1 187 ? 26.531 -5.863 -37.404 1.00 76.50 187 ARG A CA 1
ATOM 1493 C C . ARG A 1 187 ? 25.472 -5.842 -36.316 1.00 76.50 187 ARG A C 1
ATOM 1495 O O . ARG A 1 187 ? 24.807 -6.840 -36.061 1.00 76.50 187 ARG A O 1
ATOM 1502 N N . PHE A 1 188 ? 25.265 -4.664 -35.737 1.00 77.38 188 PHE A N 1
ATOM 1503 C CA . PHE A 1 188 ? 24.219 -4.440 -34.736 1.00 77.38 188 PHE A CA 1
ATOM 1504 C C . PHE A 1 188 ? 22.803 -4.801 -35.217 1.00 77.38 188 PHE A C 1
ATOM 1506 O O . PHE A 1 188 ? 21.960 -5.156 -34.401 1.00 77.38 188 PHE A O 1
ATOM 1513 N N . ASP A 1 189 ? 22.558 -4.760 -36.531 1.00 76.75 189 ASP A N 1
ATOM 1514 C CA . ASP A 1 189 ? 21.282 -5.135 -37.159 1.00 76.75 189 ASP A CA 1
ATOM 1515 C C . ASP A 1 189 ? 21.004 -6.648 -37.121 1.00 76.75 189 ASP A C 1
ATOM 1517 O O . ASP A 1 189 ? 19.848 -7.061 -37.194 1.00 76.75 189 ASP A O 1
ATOM 1521 N N . GLU A 1 190 ? 22.062 -7.463 -37.088 1.00 82.00 190 GLU A N 1
ATOM 1522 C CA . GLU A 1 190 ? 22.003 -8.930 -37.188 1.00 82.00 190 GLU A CA 1
ATOM 1523 C C . GLU A 1 190 ? 22.126 -9.610 -35.819 1.00 82.00 190 GLU A C 1
ATOM 1525 O O . GLU A 1 190 ? 21.808 -10.792 -35.696 1.00 82.00 190 GLU A O 1
ATOM 1530 N N . LEU A 1 191 ? 22.544 -8.863 -34.793 1.00 83.25 191 LEU A N 1
ATOM 1531 C CA . LEU A 1 191 ? 22.613 -9.338 -33.416 1.00 83.25 191 LEU A CA 1
ATOM 1532 C C . LEU A 1 191 ? 21.209 -9.562 -32.847 1.00 83.25 191 LEU A C 1
ATOM 1534 O O . LEU A 1 191 ? 20.290 -8.758 -33.032 1.00 83.25 191 LEU A O 1
ATOM 1538 N N . SER A 1 192 ? 21.058 -10.656 -32.107 1.00 84.00 192 SER A N 1
ATOM 1539 C CA . SER A 1 192 ? 19.836 -10.931 -31.360 1.00 84.00 192 SER A CA 1
ATOM 1540 C C . SER A 1 192 ? 19.656 -9.958 -30.190 1.00 84.00 192 SER A C 1
ATOM 1542 O O . SER A 1 192 ? 20.607 -9.371 -29.671 1.00 84.00 192 SER A O 1
ATOM 1544 N N . ASP A 1 193 ? 18.413 -9.821 -29.726 1.00 79.94 193 ASP A N 1
ATOM 1545 C CA . ASP A 1 193 ? 18.069 -9.009 -28.551 1.00 79.94 193 ASP A CA 1
ATOM 1546 C C . ASP A 1 193 ? 18.865 -9.433 -27.305 1.00 79.94 193 ASP A C 1
ATOM 1548 O O . ASP A 1 193 ? 19.177 -8.599 -26.459 1.00 79.94 193 ASP A O 1
ATOM 1552 N N . GLU A 1 194 ? 19.194 -10.723 -27.200 1.00 83.12 194 GLU A N 1
ATOM 1553 C CA . GLU A 1 194 ? 19.972 -11.291 -26.099 1.00 83.12 194 GLU A CA 1
ATOM 1554 C C . GLU A 1 194 ? 21.455 -10.914 -26.209 1.00 83.12 194 GLU A C 1
ATOM 1556 O O . GLU A 1 194 ? 22.045 -10.490 -25.219 1.00 83.12 194 GLU A O 1
ATOM 1561 N N . GLU A 1 195 ? 22.041 -10.959 -27.408 1.00 84.88 195 GLU A N 1
ATOM 1562 C CA . GLU A 1 195 ? 23.443 -10.578 -27.634 1.00 84.88 195 GLU A CA 1
ATOM 1563 C C . GLU A 1 195 ? 23.673 -9.071 -27.489 1.00 84.88 195 GLU A C 1
ATOM 1565 O O . GLU A 1 195 ? 24.704 -8.650 -26.959 1.00 84.88 195 GLU A O 1
ATOM 1570 N N . LEU A 1 196 ? 22.712 -8.249 -27.927 1.00 79.81 196 LEU A N 1
ATOM 1571 C CA . LEU A 1 196 ? 22.756 -6.799 -27.727 1.00 79.81 196 LEU A CA 1
ATOM 1572 C C . LEU A 1 196 ? 22.736 -6.444 -26.232 1.00 79.81 196 LEU A C 1
ATOM 1574 O O . LEU A 1 196 ? 23.480 -5.562 -25.794 1.00 79.81 196 LEU A O 1
ATOM 1578 N N . LEU A 1 197 ? 21.931 -7.167 -25.450 1.00 81.56 197 LEU A N 1
ATOM 1579 C CA . LEU A 1 197 ? 21.848 -7.002 -24.002 1.00 81.56 197 LEU A CA 1
ATOM 1580 C C . LEU A 1 197 ? 23.117 -7.514 -23.298 1.00 81.56 197 LEU A C 1
ATOM 1582 O O . LEU A 1 197 ? 23.631 -6.841 -22.407 1.00 81.56 197 LEU A O 1
ATOM 1586 N N . GLU A 1 198 ? 23.642 -8.677 -23.689 1.00 85.19 198 GLU A N 1
ATOM 1587 C CA . GLU A 1 198 ? 24.799 -9.311 -23.043 1.00 85.19 198 GLU A CA 1
ATOM 1588 C C . GLU A 1 198 ? 26.110 -8.560 -23.310 1.00 85.19 198 GLU A C 1
ATOM 1590 O O . GLU A 1 198 ? 26.898 -8.344 -22.388 1.00 85.19 198 GLU A O 1
ATOM 1595 N N . ARG A 1 199 ? 26.343 -8.127 -24.554 1.00 81.62 199 ARG A N 1
ATOM 1596 C CA . ARG A 1 199 ? 27.604 -7.476 -24.942 1.00 81.62 199 ARG A CA 1
ATOM 1597 C C . ARG A 1 199 ? 27.645 -5.989 -24.616 1.00 81.62 19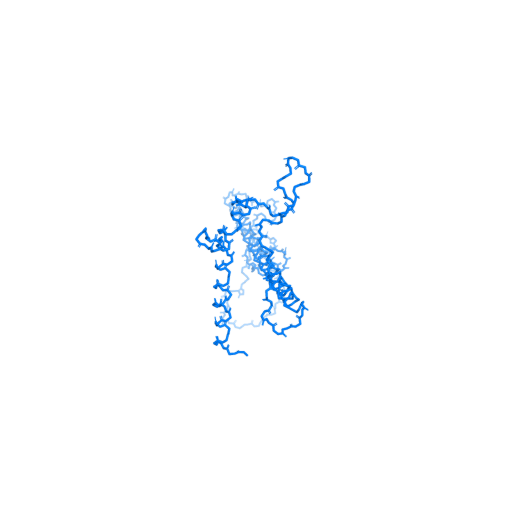9 ARG A C 1
ATOM 1599 O O . ARG A 1 199 ? 28.713 -5.477 -24.285 1.00 81.62 199 ARG A O 1
ATOM 1606 N N . TYR A 1 200 ? 26.509 -5.296 -24.707 1.00 79.31 200 TYR A N 1
ATOM 1607 C CA . TYR A 1 200 ? 26.467 -3.833 -24.592 1.00 79.31 200 TYR A CA 1
ATOM 1608 C C . TYR A 1 200 ? 25.628 -3.328 -23.411 1.00 79.31 200 TYR A C 1
ATOM 1610 O O . TYR A 1 200 ? 25.595 -2.122 -23.169 1.00 79.31 200 TYR A O 1
ATOM 1618 N N . GLY A 1 201 ? 24.993 -4.219 -22.640 1.00 69.44 201 GLY A N 1
ATOM 1619 C CA . GLY A 1 201 ? 24.215 -3.848 -21.453 1.00 69.44 201 GLY A CA 1
ATOM 1620 C C . GLY A 1 201 ? 22.955 -3.037 -21.767 1.00 69.44 201 GLY A C 1
ATOM 1621 O O . GLY A 1 201 ? 22.524 -2.240 -20.931 1.00 69.44 201 GLY A O 1
ATOM 1622 N N . ILE A 1 202 ? 22.415 -3.201 -22.980 1.00 61.31 202 ILE A N 1
ATOM 1623 C CA . ILE A 1 202 ? 21.310 -2.420 -23.554 1.00 61.31 202 ILE A CA 1
ATOM 1624 C C . ILE A 1 202 ? 19.951 -3.084 -23.331 1.00 61.31 202 ILE A C 1
ATOM 1626 O O . ILE A 1 202 ? 19.784 -4.234 -23.784 1.00 61.31 202 ILE A O 1
#

pLDDT: mean 79.78, std 14.3, range [33.19, 96.5]

Foldseek 3Di:
DDPVVVVVVVVVVVVVVVVLPDDDDCPDPVNVVVVVVVDDQPQADDDAPDPPGSDPHDNHDDDDDDDPDPDDPCPVVVVVVVVVVVVVVVVVVVVVVVVVVVVVVVVVVVLVVVLVVVLVVLVVLQVQLVVVVVVCPPDDPDLSSHDWDFDPDPVPVDPDDDDDDDDDDDDTWIAGPNGHTGDDDDRPVPDDSVRCCVVPVD

InterPro domains:
  IPR000467 G-patch domain [PF01585] (28-75)
  IPR000467 G-patch domain [PS50174] (26-78)
  IPR000467 G-patch domain [SM00443] (24-76)
  IPR039249 G patch domain-containing protein 11 [PTHR21032] (7-198)